Protein AF-A0A524QV99-F1 (afdb_monomer)

Secondary structure (DSSP, 8-state):
-TTHHHHHHHHHHHHHHHHHHHHHHHHHHHT-THHHHHHHHHHHHHHHHHHHHHHH-GGG--GGGHHHHHHHHHHHHHHHHHHHHHT---GGGTTT-HHHHHHHHHHHHHHHHHHHHHHHHHHHHHHHTGGGHHHHHHHHHHHHHHHHHHHHHHHHHH-HHHHHHHTTHHHHHHHHHH--GGGGHHHHHHHHHHHHHGGGHHHHT------SS-EEEEEE-SS-EEEEEEETTEEEEEETTTEEEEE----S-TTT----GGG-SS--HHHHTT-TT-EEEEES-TTSHHHHHHHHTT-SEEEEE-S-HHHHHHHHH---

Foldseek 3Di:
DPCLLLLLLLLLLLQLLLLLLLQLFLCCLFPNNVVNVLSVVLLVVLLVLLLVCCVVPVVLLDLLCLLVLLLQLLLLLQCLLLVLLVLQQDPVCCVPDPSNVVSVVVNSVSSSSSSNSSSNNVNSSCVVPVVCNVVSVVSSVVSNVVSNVVSQVLCAPLNSQLSSLVSSVSSLVSSCVSDDDPSNVSSVVSVVVSVVCSVVRVVSSHHDDDDPADFPDWDGGSVWIWTWGDDDQFIWIDTSNPDIGTAHDDPPDLVPPPDDCVPQPDRCLVVLVVDPAAAEEADQCQNNSVVSNSVSSPHNHYHYDHPDVVSVVCNVPPDD

Radius of gyration: 24.37 Å; Cα contacts (8 Å, |Δi|>4): 469; chains: 1; bounding box: 59×39×74 Å

Solvent-accessible surface area (backbone atoms only — not comparable to full-atom values): 16869 Å² total; per-residue (Å²): 133,95,60,60,66,54,54,41,43,27,21,40,24,37,15,56,50,20,45,45,54,45,49,22,52,54,40,18,33,65,74,38,65,70,40,28,59,49,41,55,50,32,42,58,49,14,27,51,50,18,39,48,46,35,69,78,36,63,89,67,59,45,76,86,45,36,26,57,26,26,26,51,15,24,44,30,44,56,47,24,60,42,51,46,52,71,63,66,73,51,74,94,40,38,90,81,29,71,67,38,44,51,48,50,53,49,39,52,54,40,59,20,40,19,30,18,26,42,17,35,30,50,44,49,50,49,63,75,46,48,94,47,43,73,60,49,51,50,44,30,53,56,30,26,58,52,14,46,55,52,41,43,52,34,7,61,73,61,24,42,48,31,27,50,42,59,41,28,50,41,22,23,51,36,11,45,68,64,31,60,78,79,62,28,53,54,28,52,50,47,51,51,48,45,66,69,43,39,89,45,20,56,75,50,70,53,66,91,71,89,69,97,45,57,73,81,44,78,49,45,35,67,86,48,39,41,34,35,29,56,47,100,87,36,40,31,39,31,41,30,85,70,51,75,28,55,24,73,81,77,92,82,52,75,88,75,59,65,71,57,84,85,69,50,96,74,76,57,59,73,65,48,67,74,38,100,73,25,74,44,76,40,81,64,30,69,45,35,53,69,56,51,51,41,53,69,65,60,40,73,42,79,48,73,41,58,87,51,65,67,53,57,46,40,78,75,68,50,83,132

Structure (mmCIF, N/CA/C/O backbone):
data_AF-A0A524QV99-F1
#
_entry.id   AF-A0A524QV99-F1
#
loop_
_atom_site.group_PDB
_atom_site.id
_atom_site.type_symbol
_atom_site.label_atom_id
_atom_site.label_alt_id
_atom_site.label_comp_id
_atom_site.label_asym_id
_atom_site.label_entity_id
_atom_site.label_seq_id
_atom_site.pdbx_PDB_ins_code
_atom_site.Cartn_x
_atom_site.Cartn_y
_atom_site.Cartn_z
_atom_site.occupancy
_atom_site.B_iso_or_equiv
_atom_site.auth_seq_id
_atom_site.auth_comp_id
_atom_site.auth_asym_id
_atom_site.auth_atom_id
_atom_site.pdbx_PDB_model_num
ATOM 1 N N . MET A 1 1 ? -28.838 -13.920 17.558 1.00 51.66 1 MET A N 1
ATOM 2 C CA . MET A 1 1 ? -27.679 -13.321 16.853 1.00 51.66 1 MET A CA 1
ATOM 3 C C . MET A 1 1 ? -26.386 -14.077 17.200 1.00 51.66 1 MET A C 1
ATOM 5 O O . MET A 1 1 ? -25.497 -13.503 17.805 1.00 51.66 1 MET A O 1
ATOM 9 N N . LYS A 1 2 ? -26.289 -15.375 16.869 1.00 57.53 2 LYS A N 1
ATOM 10 C CA . LYS A 1 2 ? -25.252 -16.301 17.385 1.00 57.53 2 LYS A CA 1
ATOM 11 C C . LYS A 1 2 ? -23.901 -16.298 16.631 1.00 57.53 2 LYS A C 1
ATOM 13 O O . LYS A 1 2 ? -23.081 -17.151 16.926 1.00 57.53 2 LYS A O 1
ATOM 18 N N . HIS A 1 3 ? -23.681 -15.393 15.670 1.00 79.00 3 HIS A N 1
ATOM 19 C CA . HIS A 1 3 ? -22.488 -15.428 14.799 1.00 79.00 3 HIS A CA 1
ATOM 20 C C . HIS A 1 3 ? -21.910 -14.046 14.447 1.00 79.00 3 HIS A C 1
ATOM 22 O O . HIS A 1 3 ? -21.226 -13.888 13.437 1.00 79.00 3 HIS A O 1
ATOM 28 N N . ARG A 1 4 ? -22.221 -13.011 15.230 1.00 88.69 4 ARG A N 1
ATOM 29 C CA . ARG A 1 4 ? -21.843 -11.627 14.893 1.00 88.69 4 ARG A CA 1
ATOM 30 C C . ARG A 1 4 ? -20.332 -11.407 15.014 1.00 88.69 4 ARG A C 1
ATOM 32 O O . ARG A 1 4 ? -19.749 -10.670 14.231 1.00 88.69 4 ARG A O 1
ATOM 39 N N . GLU A 1 5 ? -19.713 -12.085 15.969 1.00 90.56 5 GLU A N 1
ATOM 40 C CA . GLU A 1 5 ? -18.282 -12.101 16.242 1.00 90.56 5 GLU A CA 1
ATOM 41 C C . GLU A 1 5 ? -17.458 -12.614 15.056 1.00 90.56 5 GLU A C 1
ATOM 43 O O . GLU A 1 5 ? -16.441 -12.012 14.727 1.00 90.56 5 GLU A O 1
ATOM 48 N N . TYR A 1 6 ? -17.941 -13.645 14.354 1.00 93.12 6 TYR A N 1
ATOM 49 C CA . TYR A 1 6 ? -17.272 -14.193 13.172 1.00 93.12 6 TYR A CA 1
ATOM 50 C C . TYR A 1 6 ? -17.221 -13.175 12.042 1.00 93.12 6 TYR A C 1
ATOM 52 O O . TYR A 1 6 ? -16.183 -13.012 11.414 1.00 93.12 6 TYR A O 1
ATOM 60 N N . VAL A 1 7 ? -18.326 -12.460 11.809 1.00 94.19 7 VAL A N 1
ATOM 61 C CA . VAL A 1 7 ? -18.371 -11.448 10.750 1.00 94.19 7 VAL A CA 1
ATOM 62 C C . VAL A 1 7 ? -17.509 -10.241 11.110 1.00 94.19 7 VAL A C 1
ATOM 64 O O . VAL A 1 7 ? -16.827 -9.706 10.247 1.00 94.19 7 VAL A O 1
ATOM 67 N N . ILE A 1 8 ? -17.493 -9.823 12.380 1.00 95.69 8 ILE A N 1
ATOM 68 C CA . ILE A 1 8 ? -16.625 -8.722 12.820 1.00 95.69 8 ILE A CA 1
ATOM 69 C C . ILE A 1 8 ? -15.153 -9.095 12.623 1.00 95.69 8 ILE A C 1
ATOM 71 O O . ILE A 1 8 ? -14.419 -8.301 12.048 1.00 95.69 8 ILE A O 1
ATOM 75 N N . ILE A 1 9 ? -14.733 -10.290 13.052 1.00 95.94 9 ILE A N 1
ATOM 76 C CA . ILE A 1 9 ? -13.357 -10.766 12.850 1.00 95.94 9 ILE A CA 1
ATOM 77 C C . ILE A 1 9 ? -13.044 -10.852 11.361 1.00 95.94 9 ILE A C 1
ATOM 79 O O . ILE A 1 9 ? -12.076 -10.240 10.937 1.00 95.94 9 ILE A O 1
ATOM 83 N N . ALA A 1 10 ? -13.912 -11.478 10.564 1.00 96.12 10 ALA A N 1
ATOM 84 C CA . ALA A 1 10 ? -13.758 -11.555 9.114 1.00 96.12 10 ALA A CA 1
ATOM 85 C C . ALA A 1 10 ? -13.521 -10.174 8.481 1.00 96.12 10 ALA A C 1
ATOM 87 O O . ALA A 1 10 ? -12.593 -10.005 7.702 1.00 96.12 10 ALA A O 1
ATOM 88 N N . LEU A 1 11 ? -14.313 -9.163 8.843 1.00 97.56 11 LEU A N 1
ATOM 89 C CA . LEU A 1 11 ? -14.145 -7.804 8.324 1.00 97.56 11 LEU A CA 1
ATOM 90 C C . LEU A 1 11 ? -12.842 -7.137 8.790 1.00 97.56 11 LEU A C 1
ATOM 92 O O . LEU A 1 11 ? -12.277 -6.343 8.046 1.00 97.56 11 LEU A O 1
ATOM 96 N N . ILE A 1 12 ? -12.352 -7.449 9.994 1.00 97.69 12 ILE A N 1
ATOM 97 C CA . ILE A 1 12 ? -11.037 -6.981 10.450 1.00 97.69 12 ILE A CA 1
ATOM 98 C C . ILE A 1 12 ? -9.929 -7.641 9.624 1.00 97.69 12 ILE A C 1
ATOM 100 O O . ILE A 1 12 ? -9.061 -6.935 9.114 1.00 97.69 12 ILE A O 1
ATOM 104 N N . SER A 1 13 ? -9.968 -8.964 9.450 1.00 97.12 13 SER A N 1
ATOM 105 C CA . SER A 1 13 ? -8.972 -9.724 8.679 1.00 97.12 13 SER A CA 1
ATOM 106 C C . SER A 1 13 ? -8.964 -9.307 7.206 1.00 97.12 13 SER A C 1
ATOM 108 O O . SER A 1 13 ? -7.897 -9.157 6.614 1.00 97.12 13 SER A O 1
ATOM 110 N N . LEU A 1 14 ? -10.147 -9.017 6.648 1.00 97.62 14 LEU A N 1
ATOM 111 C CA . LEU A 1 14 ? -10.349 -8.481 5.297 1.00 97.62 14 LEU A CA 1
ATOM 112 C C . LEU A 1 14 ? -9.847 -7.035 5.133 1.00 97.62 14 LEU A C 1
ATOM 114 O O . LEU A 1 14 ? -9.853 -6.507 4.026 1.00 97.62 14 LEU A O 1
ATOM 118 N N . THR A 1 15 ? -9.410 -6.385 6.211 1.00 98.19 15 THR A N 1
ATOM 119 C CA . THR A 1 15 ? -8.720 -5.094 6.150 1.00 98.19 15 THR A CA 1
ATOM 120 C C . THR A 1 15 ? -7.247 -5.232 6.506 1.00 98.19 15 THR A C 1
ATOM 122 O O . THR A 1 15 ? -6.420 -4.799 5.719 1.00 98.19 15 THR A O 1
ATOM 125 N N . LEU A 1 16 ? -6.885 -5.815 7.654 1.00 98.00 16 LEU A N 1
ATOM 126 C CA . LEU A 1 16 ? -5.512 -5.728 8.174 1.00 98.00 16 LEU A CA 1
ATOM 127 C C . LEU A 1 16 ? -4.479 -6.462 7.309 1.00 98.00 16 LEU A C 1
ATOM 129 O O . LEU A 1 16 ? -3.388 -5.938 7.111 1.00 98.00 16 LEU A O 1
ATOM 133 N N . ILE A 1 17 ? -4.815 -7.631 6.762 1.00 97.31 17 ILE A N 1
ATOM 134 C CA . ILE A 1 17 ? -3.894 -8.368 5.884 1.00 97.31 17 ILE A CA 1
ATOM 135 C C . ILE A 1 17 ? -3.796 -7.706 4.498 1.00 97.31 17 ILE A C 1
ATOM 137 O O . ILE A 1 17 ? -2.683 -7.448 4.038 1.00 97.31 17 ILE A O 1
ATOM 141 N N . PRO A 1 18 ? -4.914 -7.322 3.846 1.00 98.31 18 PRO A N 1
ATOM 142 C CA . PRO A 1 18 ? -4.873 -6.458 2.663 1.00 98.31 18 PRO A CA 1
ATOM 143 C C . PRO A 1 18 ? -4.092 -5.160 2.864 1.00 98.31 18 PRO A C 1
ATOM 145 O O . PRO A 1 18 ? -3.363 -4.742 1.971 1.00 98.31 18 PRO A O 1
ATOM 148 N N . LEU A 1 19 ? -4.219 -4.536 4.035 1.00 98.19 19 LEU A N 1
ATOM 149 C CA . LEU A 1 19 ? -3.514 -3.312 4.401 1.00 98.19 19 LEU A CA 1
ATOM 150 C C . LEU A 1 19 ? -2.011 -3.494 4.390 1.00 98.19 19 LEU A C 1
ATOM 152 O O . LEU A 1 19 ? -1.311 -2.686 3.787 1.00 98.19 19 LEU A O 1
ATOM 156 N N . GLU A 1 20 ? -1.532 -4.557 5.024 1.00 97.44 20 GLU A N 1
ATOM 157 C CA . GLU A 1 20 ? -0.121 -4.908 5.014 1.00 97.44 20 GLU A CA 1
ATOM 158 C C . GLU A 1 20 ? 0.397 -5.041 3.575 1.00 97.44 20 GLU A C 1
ATOM 160 O O . GLU A 1 20 ? 1.364 -4.373 3.211 1.00 97.44 20 GLU A O 1
ATOM 165 N N . LEU A 1 21 ? -0.305 -5.796 2.722 1.00 97.50 21 LEU A N 1
ATOM 166 C CA . LEU A 1 21 ? 0.082 -5.977 1.322 1.00 97.50 21 LEU A CA 1
ATOM 167 C C . LEU A 1 21 ? 0.082 -4.654 0.542 1.00 97.50 21 LEU A C 1
ATOM 169 O O . LEU A 1 21 ? 1.090 -4.301 -0.068 1.00 97.50 21 LEU A O 1
ATOM 173 N N . VAL A 1 22 ? -1.020 -3.903 0.564 1.00 98.06 22 VAL A N 1
ATOM 174 C CA . VAL A 1 22 ? -1.155 -2.674 -0.233 1.00 98.06 22 VAL A CA 1
ATOM 175 C C . VAL A 1 22 ? -0.148 -1.616 0.219 1.00 98.06 22 VAL A C 1
ATOM 177 O O . VAL A 1 22 ? 0.494 -0.976 -0.614 1.00 98.06 22 VAL A O 1
ATOM 180 N N . TRP A 1 23 ? 0.072 -1.469 1.527 1.00 97.56 23 TRP A N 1
ATOM 181 C CA . TRP A 1 23 ? 1.107 -0.570 2.029 1.00 97.56 23 TRP A CA 1
ATOM 182 C C . TRP A 1 23 ? 2.507 -1.036 1.642 1.00 97.56 23 TRP A C 1
ATOM 184 O O . TRP A 1 23 ? 3.314 -0.197 1.246 1.00 97.56 23 TRP A O 1
ATOM 194 N N . THR A 1 24 ? 2.811 -2.339 1.664 1.00 97.00 24 THR A N 1
ATOM 195 C CA . THR A 1 24 ? 4.121 -2.795 1.172 1.00 97.00 24 THR A CA 1
ATOM 196 C C . THR A 1 24 ? 4.348 -2.398 -0.283 1.00 97.00 24 THR A C 1
ATOM 198 O O . THR A 1 24 ? 5.480 -2.068 -0.608 1.00 97.00 24 THR A O 1
ATOM 201 N N . ARG A 1 25 ? 3.313 -2.379 -1.143 1.00 96.31 25 ARG A N 1
ATOM 202 C CA . ARG A 1 25 ? 3.407 -1.921 -2.545 1.00 96.31 25 ARG A CA 1
ATOM 203 C C . ARG A 1 25 ? 3.578 -0.419 -2.675 1.00 96.31 25 ARG A C 1
ATOM 205 O O . ARG A 1 25 ? 4.485 0.017 -3.377 1.00 96.31 25 ARG A O 1
ATOM 212 N N . ILE A 1 26 ? 2.777 0.368 -1.959 1.00 96.56 26 ILE A N 1
ATOM 213 C CA . ILE A 1 26 ? 2.900 1.832 -1.972 1.00 96.56 26 ILE A CA 1
ATOM 214 C C . ILE A 1 26 ? 4.290 2.254 -1.508 1.00 96.56 26 ILE A C 1
ATOM 216 O O . ILE A 1 26 ? 4.997 2.969 -2.214 1.00 96.56 26 ILE A O 1
ATOM 220 N N . PHE A 1 27 ? 4.700 1.797 -0.325 1.00 95.44 27 PHE A N 1
ATOM 221 C CA . PHE A 1 27 ? 5.942 2.264 0.275 1.00 95.44 27 PHE A CA 1
ATOM 222 C C . PHE A 1 27 ? 7.185 1.662 -0.396 1.00 95.44 27 PHE A C 1
ATOM 224 O O . PHE A 1 27 ? 8.216 2.336 -0.429 1.00 95.44 27 PHE A O 1
ATOM 231 N N . SER A 1 28 ? 7.110 0.450 -0.972 1.00 95.06 28 SER A N 1
ATOM 232 C CA . SER A 1 28 ? 8.232 -0.094 -1.751 1.00 95.06 28 SER A CA 1
ATOM 233 C C . SER A 1 28 ? 8.471 0.670 -3.045 1.00 95.06 28 SER A C 1
ATOM 235 O O . SER A 1 28 ? 9.628 0.925 -3.367 1.00 95.06 28 SER A O 1
ATOM 237 N N . ALA A 1 29 ? 7.399 1.032 -3.757 1.00 94.50 29 ALA A N 1
ATOM 238 C CA . ALA A 1 29 ? 7.499 1.738 -5.029 1.00 94.50 29 ALA A CA 1
ATOM 239 C C . ALA A 1 29 ? 7.848 3.218 -4.841 1.00 94.50 29 ALA A C 1
ATOM 241 O O . ALA A 1 29 ? 8.613 3.780 -5.616 1.00 94.50 29 ALA A O 1
ATOM 242 N N . GLU A 1 30 ? 7.307 3.881 -3.817 1.00 93.88 30 GLU A N 1
ATOM 243 C CA . GLU A 1 30 ? 7.506 5.326 -3.664 1.00 93.88 30 GLU A CA 1
ATOM 244 C C . GLU A 1 30 ? 8.810 5.691 -2.957 1.00 93.88 30 GLU A C 1
ATOM 246 O O . GLU A 1 30 ? 9.418 6.699 -3.322 1.00 93.88 30 GLU A O 1
ATOM 251 N N . PHE A 1 31 ? 9.261 4.877 -1.996 1.00 91.12 31 PHE A N 1
ATOM 252 C CA . PHE A 1 31 ? 10.475 5.150 -1.225 1.00 91.12 31 PHE A CA 1
ATOM 253 C C . PHE A 1 31 ? 11.618 4.206 -1.585 1.00 91.12 31 PHE A C 1
ATOM 255 O O . PHE A 1 31 ? 12.607 4.640 -2.169 1.00 91.12 31 PHE A O 1
ATOM 262 N N . PHE A 1 32 ? 11.515 2.932 -1.196 1.00 88.50 32 PHE A N 1
ATOM 263 C CA . PHE A 1 32 ? 12.492 1.897 -1.539 1.00 88.50 32 PHE A CA 1
ATOM 264 C C . PHE A 1 32 ? 11.991 0.514 -1.120 1.00 88.50 32 PHE A C 1
ATOM 266 O O . PHE A 1 32 ? 11.273 0.400 -0.126 1.00 88.50 32 PHE A O 1
ATOM 273 N N . TYR A 1 33 ? 12.446 -0.560 -1.774 1.00 88.38 33 TYR A N 1
ATOM 274 C CA . TYR A 1 33 ? 11.956 -1.922 -1.507 1.00 88.38 33 TYR A CA 1
ATOM 275 C C . TYR A 1 33 ? 12.062 -2.357 -0.035 1.00 88.38 33 TYR A C 1
ATOM 277 O O . TYR A 1 33 ? 11.207 -3.096 0.456 1.00 88.38 33 TYR A O 1
ATOM 285 N N . THR A 1 34 ? 13.055 -1.854 0.707 1.00 91.50 34 THR A N 1
ATOM 286 C CA . THR A 1 34 ? 13.247 -2.165 2.132 1.00 91.50 34 THR A CA 1
ATOM 287 C C . THR A 1 34 ? 12.051 -1.756 3.002 1.00 91.50 34 THR A C 1
ATOM 289 O O . THR A 1 34 ? 11.826 -2.340 4.063 1.00 91.50 34 THR A O 1
ATOM 292 N N . PHE A 1 35 ? 11.232 -0.800 2.550 1.00 91.50 35 PHE A N 1
ATOM 293 C CA . PHE A 1 35 ? 10.010 -0.404 3.248 1.00 91.50 35 PHE A CA 1
ATOM 294 C C . PHE A 1 35 ? 8.970 -1.515 3.333 1.00 91.50 35 PHE A C 1
ATOM 296 O O . PHE A 1 35 ? 8.208 -1.536 4.297 1.00 91.50 35 PHE A O 1
ATOM 303 N N . ALA A 1 36 ? 8.960 -2.470 2.400 1.00 94.25 36 ALA A N 1
ATOM 304 C CA . ALA A 1 36 ? 8.079 -3.628 2.509 1.00 94.25 36 ALA A CA 1
ATOM 305 C C . ALA A 1 36 ? 8.334 -4.394 3.822 1.00 94.25 36 ALA A C 1
ATOM 307 O O . ALA A 1 36 ? 7.395 -4.707 4.553 1.00 94.25 36 ALA A O 1
ATOM 308 N N . PHE A 1 37 ? 9.606 -4.598 4.189 1.00 95.69 37 PHE A N 1
ATOM 309 C CA . PHE A 1 37 ? 9.975 -5.249 5.452 1.00 95.69 37 PHE A CA 1
ATOM 310 C C . PHE A 1 37 ? 9.618 -4.405 6.677 1.00 95.69 37 PHE A C 1
ATOM 312 O O . PHE A 1 37 ? 9.255 -4.955 7.721 1.00 95.69 37 PHE A O 1
ATOM 319 N N . LEU A 1 38 ? 9.699 -3.074 6.560 1.00 96.19 38 LEU A N 1
ATOM 320 C CA . LEU A 1 38 ? 9.254 -2.173 7.619 1.00 96.19 38 LEU A CA 1
ATOM 321 C C . LEU A 1 38 ? 7.752 -2.342 7.862 1.00 96.19 38 LEU A C 1
ATOM 323 O O . LEU A 1 38 ? 7.364 -2.576 9.001 1.00 96.19 38 LEU A O 1
ATOM 327 N N . ILE A 1 39 ? 6.918 -2.287 6.819 1.00 97.81 39 ILE A N 1
ATOM 328 C CA . ILE A 1 39 ? 5.461 -2.453 6.950 1.00 97.81 39 ILE A CA 1
ATOM 329 C C . ILE A 1 39 ? 5.108 -3.798 7.595 1.00 97.81 39 ILE A C 1
ATOM 331 O O . ILE A 1 39 ? 4.365 -3.807 8.575 1.00 97.81 39 ILE A O 1
ATOM 335 N N . LEU A 1 40 ? 5.698 -4.902 7.121 1.00 97.06 40 LEU A N 1
ATOM 336 C CA . LEU A 1 40 ? 5.514 -6.237 7.708 1.00 97.06 40 LEU A CA 1
ATOM 337 C C . LEU A 1 40 ? 5.873 -6.253 9.207 1.00 97.06 40 LEU A C 1
ATOM 339 O O . LEU A 1 40 ? 5.121 -6.755 10.044 1.00 97.06 40 LEU A O 1
ATOM 343 N N . SER A 1 41 ? 6.998 -5.635 9.574 1.00 98.06 41 SER A N 1
ATOM 344 C CA . SER A 1 41 ? 7.434 -5.540 10.973 1.00 98.06 41 SER A CA 1
ATOM 345 C C . SER A 1 41 ? 6.476 -4.700 11.824 1.00 98.06 41 SER A C 1
ATOM 347 O O . SER A 1 41 ? 6.171 -5.067 12.960 1.00 98.06 41 SER A O 1
ATOM 349 N N . LEU A 1 42 ? 5.978 -3.582 11.286 1.00 98.12 42 LEU A N 1
ATOM 350 C CA . LEU A 1 42 ? 5.019 -2.708 11.966 1.00 98.12 42 LEU A CA 1
ATOM 351 C C . LEU A 1 42 ? 3.641 -3.354 12.112 1.00 98.12 42 LEU A C 1
ATOM 353 O O . LEU A 1 42 ? 2.962 -3.072 13.099 1.00 98.12 42 LEU A O 1
ATOM 357 N N . ALA A 1 43 ? 3.247 -4.234 11.190 1.00 98.19 43 ALA A N 1
ATOM 358 C CA . ALA A 1 43 ? 2.016 -5.004 11.305 1.00 98.19 43 ALA A CA 1
ATOM 359 C C . ALA A 1 43 ? 2.065 -5.932 12.524 1.00 98.19 43 ALA A C 1
ATOM 361 O O . ALA A 1 43 ? 1.224 -5.831 13.423 1.00 98.19 43 ALA A O 1
ATOM 362 N N . ILE A 1 44 ? 3.113 -6.755 12.619 1.00 97.81 44 ILE A N 1
ATOM 363 C CA . ILE A 1 44 ? 3.316 -7.683 13.741 1.00 97.81 44 ILE A CA 1
ATOM 364 C C . ILE A 1 44 ? 3.482 -6.915 15.061 1.00 97.81 44 ILE A C 1
ATOM 366 O O . ILE A 1 44 ? 2.813 -7.222 16.053 1.00 97.81 44 ILE A O 1
ATOM 370 N N . LEU A 1 45 ? 4.343 -5.889 15.078 1.00 98.44 45 LEU A N 1
ATOM 371 C CA . LEU A 1 45 ? 4.596 -5.076 16.269 1.00 98.44 45 LEU A CA 1
ATOM 372 C C . LEU A 1 45 ? 3.336 -4.334 16.721 1.00 98.44 45 LEU A C 1
ATOM 374 O O . LEU A 1 45 ? 3.021 -4.338 17.909 1.00 98.44 45 LEU A O 1
ATOM 378 N N . GLY A 1 46 ? 2.606 -3.719 15.791 1.00 98.50 46 GLY A N 1
ATOM 379 C CA . GLY A 1 46 ? 1.378 -2.983 16.069 1.00 98.50 46 GLY A CA 1
ATOM 380 C C . GLY A 1 46 ? 0.315 -3.888 16.676 1.00 98.50 46 GLY A C 1
ATOM 381 O O . GLY A 1 46 ? -0.180 -3.590 17.762 1.00 98.50 46 GLY A O 1
ATOM 382 N N . LEU A 1 47 ? 0.033 -5.034 16.047 1.00 98.25 47 LEU A N 1
ATOM 383 C CA . LEU A 1 47 ? -0.906 -6.027 16.578 1.00 98.25 47 LEU A CA 1
ATOM 384 C C . LEU A 1 47 ? -0.523 -6.469 18.002 1.00 98.25 47 LEU A C 1
ATOM 386 O O . LEU A 1 47 ? -1.366 -6.472 18.907 1.00 98.25 47 LEU A O 1
ATOM 390 N N . GLY A 1 48 ? 0.761 -6.779 18.218 1.00 98.19 48 GLY A N 1
ATOM 391 C CA . GLY A 1 48 ? 1.298 -7.195 19.515 1.00 98.19 48 GLY A CA 1
ATOM 392 C C . GLY A 1 48 ? 1.206 -6.108 20.590 1.00 98.19 48 GLY A C 1
ATOM 393 O O . GLY A 1 48 ? 0.729 -6.370 21.697 1.00 98.19 48 GLY A O 1
ATOM 394 N N . LEU A 1 49 ? 1.604 -4.871 20.272 1.00 98.44 49 LEU A N 1
ATOM 395 C CA . LEU A 1 49 ? 1.506 -3.727 21.184 1.00 98.44 49 LEU A CA 1
ATOM 396 C C . LEU A 1 49 ? 0.051 -3.360 21.485 1.00 98.44 49 LEU A C 1
ATOM 398 O O . LEU A 1 49 ? -0.259 -3.003 22.622 1.00 98.44 49 LEU A O 1
ATOM 402 N N . GLY A 1 50 ? -0.848 -3.502 20.509 1.00 98.25 50 GLY A N 1
ATOM 403 C CA . GLY A 1 50 ? -2.285 -3.334 20.699 1.00 98.25 50 GLY A CA 1
ATOM 404 C C . GLY A 1 50 ? -2.806 -4.282 21.776 1.00 98.25 50 GLY A C 1
ATOM 405 O O . GLY A 1 50 ? -3.371 -3.837 22.778 1.00 98.25 50 GLY A O 1
ATOM 406 N N . ALA A 1 51 ? -2.524 -5.579 21.642 1.00 97.38 51 ALA A N 1
ATOM 407 C CA . ALA A 1 51 ? -2.895 -6.581 22.640 1.00 97.38 51 ALA A CA 1
ATOM 408 C C . ALA A 1 51 ? -2.232 -6.332 24.011 1.00 97.38 51 ALA A C 1
ATOM 410 O O . ALA A 1 51 ? -2.895 -6.403 25.050 1.00 97.38 51 ALA A O 1
ATOM 411 N N . LEU A 1 52 ? -0.938 -5.991 24.029 1.00 97.94 52 LEU A N 1
ATOM 412 C CA . LEU A 1 52 ? -0.193 -5.700 25.257 1.00 97.94 52 LEU A CA 1
ATOM 413 C C . LEU A 1 52 ? -0.757 -4.479 25.996 1.00 97.94 52 LEU A C 1
ATOM 415 O O . LEU A 1 52 ? -0.870 -4.503 27.223 1.00 97.94 52 LEU A O 1
ATOM 419 N N . SER A 1 53 ? -1.164 -3.433 25.274 1.00 97.94 53 SER A N 1
ATOM 420 C CA . SER A 1 53 ? -1.712 -2.211 25.872 1.00 97.94 53 SER A CA 1
ATOM 421 C C . SER A 1 53 ? -2.968 -2.484 26.706 1.00 97.94 53 SER A C 1
ATOM 423 O O . SER A 1 53 ? -3.124 -1.917 27.786 1.00 97.94 53 SER A O 1
ATOM 425 N N . LEU A 1 54 ? -3.818 -3.424 26.279 1.00 97.19 54 LEU A N 1
ATOM 426 C CA . LEU A 1 54 ? -5.010 -3.846 27.025 1.00 97.19 54 LEU A CA 1
ATOM 427 C C . LEU A 1 54 ? -4.666 -4.582 28.324 1.00 97.19 54 LEU A C 1
ATOM 429 O O . LEU A 1 54 ? -5.465 -4.591 29.265 1.00 97.19 54 LEU A O 1
ATOM 433 N N . ARG A 1 55 ? -3.500 -5.235 28.373 1.00 95.50 55 ARG A N 1
ATOM 434 C CA . ARG A 1 55 ? -2.992 -5.896 29.579 1.00 95.50 55 ARG A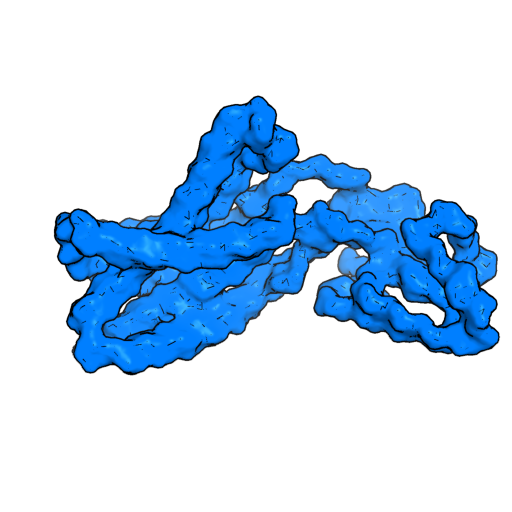 CA 1
ATOM 435 C C . ARG A 1 55 ? -2.382 -4.887 30.547 1.00 95.50 55 ARG A C 1
ATOM 437 O O . ARG A 1 55 ? -2.628 -4.992 31.743 1.00 95.50 55 ARG A O 1
ATOM 444 N N . LEU A 1 56 ? -1.604 -3.929 30.041 1.00 97.25 56 LEU A N 1
ATOM 445 C CA . LEU A 1 56 ? -0.922 -2.925 30.865 1.00 97.25 56 LEU A CA 1
ATOM 446 C C . LEU A 1 56 ? -1.881 -1.849 31.391 1.00 97.25 56 LEU A C 1
ATOM 448 O O . LEU A 1 56 ? -1.752 -1.405 32.530 1.00 97.25 56 LEU A O 1
ATOM 452 N N . PHE A 1 57 ? -2.872 -1.455 30.591 1.00 96.50 57 PHE A N 1
ATOM 453 C CA . PHE A 1 57 ? -3.802 -0.379 30.921 1.00 96.50 57 PHE A CA 1
ATOM 454 C C . PHE A 1 57 ? -5.233 -0.909 31.021 1.00 96.50 57 PHE A C 1
ATOM 456 O O . PHE A 1 57 ? -6.007 -0.869 30.064 1.00 96.50 57 PHE A O 1
ATOM 463 N N . GLY A 1 58 ? -5.630 -1.340 32.223 1.00 91.12 58 GLY A N 1
ATOM 464 C CA . GLY A 1 58 ? -6.957 -1.924 32.473 1.00 91.12 58 GLY A CA 1
ATOM 465 C C . GLY A 1 58 ? -8.144 -1.044 32.046 1.00 91.12 58 GLY A C 1
ATOM 466 O O . GLY A 1 58 ? -9.188 -1.570 31.676 1.00 91.12 58 GLY A O 1
ATOM 467 N N . LYS A 1 59 ? -7.978 0.288 31.997 1.00 93.44 59 LYS A N 1
ATOM 468 C CA . LYS A 1 59 ? -9.007 1.226 31.503 1.00 93.44 59 LYS A CA 1
ATOM 469 C C . LYS A 1 59 ? -9.363 1.020 30.023 1.00 93.44 59 LYS A C 1
ATOM 471 O O . LYS A 1 59 ? -10.492 1.313 29.636 1.00 93.44 59 LYS A O 1
ATOM 476 N N . LEU A 1 60 ? -8.418 0.535 29.213 1.00 93.19 60 LEU A N 1
ATOM 477 C CA . LEU A 1 60 ? -8.619 0.231 27.790 1.00 93.19 60 LEU A CA 1
ATOM 478 C C . LEU A 1 60 ? -9.286 -1.139 27.587 1.00 93.19 60 LEU A C 1
ATOM 480 O O . LEU A 1 60 ? -9.883 -1.399 26.547 1.00 93.19 60 LEU A O 1
ATOM 484 N N . ASN A 1 61 ? -9.225 -2.012 28.594 1.00 94.25 61 ASN A N 1
ATOM 485 C CA . ASN A 1 61 ? -9.701 -3.391 28.532 1.00 94.25 61 ASN A CA 1
ATOM 486 C C . ASN A 1 61 ? -11.218 -3.494 28.737 1.00 94.25 61 ASN A C 1
ATOM 488 O O . ASN A 1 61 ? -11.697 -4.083 29.706 1.00 94.25 61 ASN A O 1
ATOM 492 N N . ASN A 1 62 ? -11.981 -2.874 27.838 1.00 94.25 62 ASN A N 1
ATOM 493 C CA . ASN A 1 62 ? -13.435 -2.875 27.885 1.00 94.25 62 ASN A CA 1
ATOM 494 C C . ASN A 1 62 ? -14.024 -3.093 26.486 1.00 94.25 62 ASN A C 1
ATOM 496 O O . ASN A 1 62 ? -13.758 -2.327 25.559 1.00 94.25 62 ASN A O 1
ATOM 500 N N . THR A 1 63 ? -14.878 -4.109 26.353 1.00 93.12 63 THR A N 1
ATOM 501 C CA . THR A 1 63 ? -15.514 -4.509 25.088 1.00 93.12 63 THR A CA 1
ATOM 502 C C . THR A 1 63 ? -16.379 -3.409 24.471 1.00 93.12 63 THR A C 1
ATOM 504 O O . THR A 1 63 ? -16.539 -3.370 23.251 1.00 93.12 63 THR A O 1
ATOM 507 N N . ARG A 1 64 ? -16.851 -2.434 25.264 1.00 92.44 64 ARG A N 1
ATOM 508 C CA . ARG A 1 64 ? -17.571 -1.254 24.753 1.00 92.44 64 ARG A CA 1
ATOM 509 C C . ARG A 1 64 ? -16.749 -0.413 23.770 1.00 92.44 64 ARG A C 1
ATOM 511 O O . ARG A 1 64 ? -17.325 0.330 22.981 1.00 92.44 64 ARG A O 1
ATOM 518 N N . PHE A 1 65 ? -15.418 -0.499 23.831 1.00 95.69 65 PHE A N 1
ATOM 519 C CA . PHE A 1 65 ? -14.514 0.278 22.985 1.00 95.69 65 PHE A CA 1
ATOM 520 C C . PHE A 1 65 ? -14.131 -0.420 21.677 1.00 95.69 65 PHE A C 1
ATOM 522 O O . PHE A 1 65 ? -13.509 0.225 20.839 1.00 95.69 65 PHE A O 1
ATOM 529 N N . ILE A 1 66 ? -14.549 -1.675 21.444 1.00 96.81 66 ILE A N 1
ATOM 530 C CA . ILE A 1 66 ? -14.241 -2.408 20.200 1.00 96.81 66 ILE A CA 1
ATOM 531 C C . ILE A 1 66 ? -14.611 -1.567 18.974 1.00 96.81 66 ILE A C 1
ATOM 533 O O . ILE A 1 66 ? -13.771 -1.337 18.112 1.00 96.81 66 ILE A O 1
ATOM 537 N N . GLY A 1 67 ? -15.833 -1.026 18.929 1.00 97.19 67 GLY A N 1
ATOM 538 C CA . GLY A 1 67 ? -16.282 -0.198 17.807 1.00 97.19 67 GLY A CA 1
ATOM 539 C C . GLY A 1 67 ? -15.418 1.049 17.581 1.00 97.19 67 GLY A C 1
ATOM 540 O O . GLY A 1 67 ? -15.160 1.411 16.434 1.00 97.19 67 GLY A O 1
ATOM 541 N N . VAL A 1 68 ? -14.915 1.663 18.658 1.00 97.88 68 VAL A N 1
ATOM 542 C CA . VAL A 1 68 ? -14.021 2.829 18.593 1.00 97.88 68 VAL A CA 1
ATOM 543 C C . VAL A 1 68 ? -12.658 2.430 18.036 1.00 97.88 68 VAL A C 1
ATOM 545 O O . VAL A 1 68 ? -12.173 3.095 17.128 1.00 97.88 68 VAL A O 1
ATOM 548 N N . TYR A 1 69 ? -12.069 1.330 18.510 1.00 98.56 69 TYR A N 1
ATOM 549 C CA . TYR A 1 69 ? -10.792 0.834 17.990 1.00 98.56 69 TYR A CA 1
ATOM 550 C C . TYR A 1 69 ? -10.883 0.463 16.506 1.00 98.56 69 TYR A C 1
ATOM 552 O O . TYR A 1 69 ? -10.000 0.829 15.740 1.00 98.56 69 TYR A O 1
ATOM 560 N N . LEU A 1 70 ? -11.989 -0.146 16.067 1.0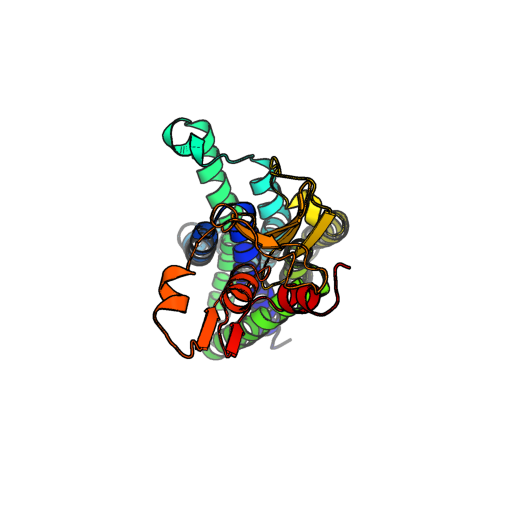0 98.62 70 LEU A N 1
ATOM 561 C CA . LEU A 1 70 ? -12.234 -0.410 14.643 1.00 98.62 70 LEU A CA 1
ATOM 562 C C . LEU A 1 70 ? -12.304 0.878 13.811 1.00 98.62 70 LEU A C 1
ATOM 564 O O . LEU A 1 70 ? -11.731 0.949 12.727 1.00 98.62 70 LEU A O 1
ATOM 568 N N . ALA A 1 71 ? -12.970 1.916 14.326 1.00 98.56 71 ALA A N 1
ATOM 569 C CA . ALA A 1 71 ? -13.042 3.208 13.646 1.00 98.56 71 ALA A CA 1
ATOM 570 C C . ALA A 1 71 ? -11.669 3.890 13.568 1.00 98.56 71 ALA A C 1
ATOM 572 O O . ALA A 1 71 ? -11.323 4.437 12.526 1.00 98.56 71 ALA A O 1
ATOM 573 N N . LEU A 1 72 ? -10.883 3.844 14.648 1.00 98.69 72 LEU A N 1
ATOM 574 C CA . LEU A 1 72 ? -9.531 4.406 14.681 1.00 98.69 72 LEU A CA 1
ATOM 575 C C . LEU A 1 72 ? -8.572 3.647 13.759 1.00 98.69 72 LEU A C 1
ATOM 577 O O . LEU A 1 72 ? -7.776 4.283 13.078 1.00 98.69 72 LEU A O 1
ATOM 581 N N . ALA A 1 73 ? -8.684 2.318 13.674 1.00 98.75 73 ALA A N 1
ATOM 582 C CA . ALA A 1 73 ? -7.933 1.512 12.714 1.00 98.75 73 ALA A CA 1
ATOM 583 C C . ALA A 1 73 ? -8.292 1.880 11.262 1.00 98.75 73 ALA A C 1
ATOM 585 O O . ALA A 1 73 ? -7.401 2.068 10.433 1.00 98.75 73 ALA A O 1
ATOM 586 N N . GLY A 1 74 ? -9.585 2.059 10.965 1.00 98.56 74 GLY A N 1
ATOM 587 C CA . GLY A 1 74 ? -10.047 2.529 9.655 1.00 98.56 74 GLY A CA 1
ATOM 588 C C . GLY A 1 74 ? -9.563 3.945 9.324 1.00 98.56 74 GLY A C 1
ATOM 589 O O . GLY A 1 74 ? -9.077 4.187 8.223 1.00 98.56 74 GLY A O 1
ATOM 590 N N . LEU A 1 75 ? -9.610 4.874 10.285 1.00 98.69 75 LEU A N 1
ATOM 591 C CA . LEU A 1 75 ? -9.069 6.225 10.110 1.00 98.69 75 LEU A CA 1
ATOM 592 C C . LEU A 1 75 ? -7.559 6.200 9.854 1.00 98.69 75 LEU A C 1
ATOM 594 O O . LEU A 1 75 ? -7.088 6.863 8.936 1.00 98.69 75 LEU A O 1
ATOM 598 N N . ALA A 1 76 ? -6.811 5.434 10.649 1.00 98.56 76 ALA A N 1
ATOM 599 C CA . ALA A 1 76 ? -5.372 5.268 10.488 1.00 98.56 76 ALA A CA 1
ATOM 600 C C . ALA A 1 76 ? -5.017 4.648 9.130 1.00 98.56 76 ALA A C 1
ATOM 602 O O . ALA A 1 76 ? -4.024 5.039 8.527 1.00 98.56 76 ALA A O 1
ATOM 603 N N . THR A 1 77 ? -5.859 3.749 8.616 1.00 98.38 77 THR A N 1
ATOM 604 C CA . THR A 1 77 ? -5.711 3.188 7.266 1.00 98.38 77 THR A CA 1
ATOM 605 C C . T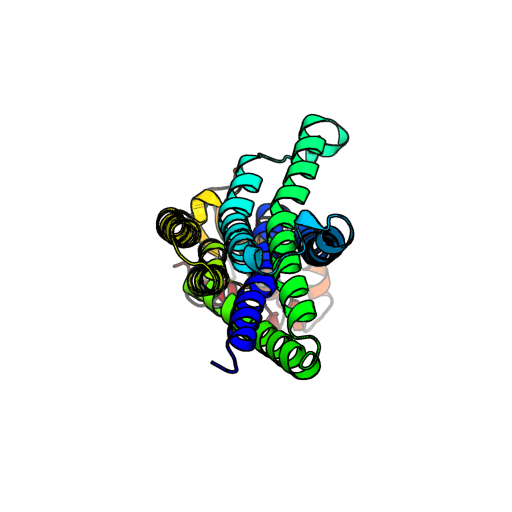HR A 1 77 ? -5.825 4.271 6.188 1.00 98.38 77 THR A C 1
ATOM 607 O O . THR A 1 77 ? -4.984 4.342 5.298 1.00 98.38 77 THR A O 1
ATOM 610 N N . ILE A 1 78 ? -6.833 5.145 6.291 1.00 98.19 78 ILE A N 1
ATOM 611 C CA . ILE A 1 78 ? -7.101 6.216 5.314 1.00 98.19 78 ILE A CA 1
ATOM 612 C C . ILE A 1 78 ? -6.042 7.322 5.390 1.00 98.19 78 ILE A C 1
ATOM 614 O O . ILE A 1 78 ? -5.520 7.785 4.381 1.00 98.19 78 ILE A O 1
ATOM 618 N N . VAL A 1 79 ? -5.765 7.796 6.603 1.00 98.19 79 VAL A N 1
ATOM 619 C CA . VAL A 1 79 ? -4.989 9.019 6.837 1.00 98.19 79 VAL A CA 1
ATOM 620 C C . VAL A 1 79 ? -3.500 8.723 6.998 1.00 98.19 79 VAL A C 1
ATOM 622 O O . VAL A 1 79 ? -2.679 9.586 6.696 1.00 98.19 79 VAL A O 1
ATOM 625 N N . GLY A 1 80 ? -3.135 7.517 7.435 1.00 97.69 80 GLY A N 1
ATOM 626 C CA . GLY A 1 80 ? -1.755 7.133 7.724 1.00 97.69 80 GLY A CA 1
ATOM 627 C C . GLY A 1 80 ? -0.804 7.384 6.554 1.00 97.69 80 GLY A C 1
ATOM 628 O O . GLY A 1 80 ? 0.127 8.174 6.715 1.00 97.69 80 GLY A O 1
ATOM 629 N N . PRO A 1 81 ? -1.059 6.811 5.363 1.00 97.06 81 PRO A N 1
ATOM 630 C CA . PRO A 1 81 ? -0.223 7.043 4.193 1.00 97.06 81 PRO A CA 1
ATOM 631 C C . PRO A 1 81 ? -0.144 8.523 3.818 1.00 97.06 81 PRO A C 1
ATOM 633 O O . PRO A 1 81 ? 0.951 9.052 3.673 1.00 97.06 81 PRO A O 1
ATOM 636 N N . ILE A 1 82 ? -1.272 9.238 3.796 1.00 97.56 82 ILE A N 1
ATOM 637 C CA . ILE A 1 82 ? -1.302 10.676 3.473 1.00 97.56 82 ILE A CA 1
ATOM 638 C C . ILE A 1 82 ? -0.382 11.473 4.401 1.00 97.56 82 ILE A C 1
ATOM 640 O O . ILE A 1 82 ? 0.364 12.341 3.948 1.00 97.56 82 ILE A O 1
ATOM 644 N N . LEU A 1 83 ? -0.440 11.202 5.708 1.00 97.56 83 LEU A N 1
ATOM 645 C CA . LEU A 1 83 ? 0.415 11.889 6.666 1.00 97.56 83 LEU A CA 1
ATOM 646 C C . LEU A 1 83 ? 1.885 11.579 6.407 1.00 97.56 83 LEU A C 1
ATOM 648 O O . LEU A 1 83 ? 2.679 12.512 6.392 1.00 97.56 83 LEU A O 1
ATOM 652 N N . VAL A 1 84 ? 2.242 10.316 6.158 1.00 96.69 84 VAL A N 1
ATOM 653 C CA . VAL A 1 84 ? 3.635 9.929 5.888 1.00 96.69 84 VAL A CA 1
ATOM 654 C C . VAL A 1 84 ? 4.184 10.622 4.644 1.00 96.69 84 VAL A C 1
ATOM 656 O O . VAL A 1 84 ? 5.274 11.186 4.709 1.00 96.69 84 VAL A O 1
ATOM 659 N N . PHE A 1 85 ? 3.425 10.664 3.549 1.00 95.44 85 PHE A N 1
ATOM 660 C CA . PHE A 1 85 ? 3.849 11.367 2.334 1.00 95.44 85 PHE A CA 1
ATOM 661 C C . PHE A 1 85 ? 4.014 12.873 2.587 1.00 95.44 85 PHE A C 1
ATOM 663 O O . PHE A 1 85 ? 5.018 13.465 2.196 1.00 95.44 85 PHE A O 1
ATOM 670 N N . LYS A 1 86 ? 3.103 13.489 3.354 1.00 95.31 86 LYS A N 1
ATOM 671 C CA . LYS A 1 86 ? 3.204 14.907 3.741 1.00 95.31 86 LYS A CA 1
ATOM 672 C C . LYS A 1 86 ? 4.354 15.228 4.693 1.00 95.31 86 LYS A C 1
ATOM 674 O O . LYS A 1 86 ? 4.727 16.395 4.792 1.00 95.31 86 LYS A O 1
ATOM 679 N N . LEU A 1 87 ? 4.919 14.247 5.402 1.00 94.12 87 LEU A N 1
ATOM 680 C CA . LEU A 1 87 ? 6.081 14.502 6.255 1.00 94.12 87 LEU A CA 1
ATOM 681 C C . LEU A 1 87 ? 7.311 14.905 5.435 1.00 94.12 87 LEU A C 1
ATOM 683 O O . LEU A 1 87 ? 8.182 15.569 5.998 1.00 94.12 87 LEU A O 1
ATOM 687 N N . GLY A 1 88 ? 7.398 14.543 4.147 1.00 91.00 88 GLY A N 1
ATOM 688 C CA . GLY A 1 88 ? 8.561 14.845 3.305 1.00 91.00 88 GLY A CA 1
ATOM 689 C C . GLY A 1 88 ? 9.836 14.275 3.925 1.00 91.00 88 GLY A C 1
ATOM 690 O O . GLY A 1 88 ? 10.726 15.020 4.345 1.00 91.00 88 GLY A O 1
ATOM 691 N N . LEU A 1 89 ? 9.843 12.959 4.149 1.00 90.50 89 LEU A N 1
ATOM 692 C CA . LEU A 1 89 ? 10.968 12.254 4.751 1.00 90.50 89 LEU A CA 1
ATOM 693 C C . LEU A 1 89 ? 12.059 12.030 3.698 1.00 90.50 89 LEU A C 1
ATOM 695 O O . LEU A 1 89 ? 11.857 11.288 2.743 1.00 90.50 89 LEU A O 1
ATOM 699 N N . GLU A 1 90 ? 13.226 12.636 3.911 1.00 90.19 90 GLU A N 1
ATOM 700 C CA . GLU A 1 90 ? 14.390 12.498 3.032 1.00 90.19 90 GLU A CA 1
ATOM 701 C C . GLU A 1 90 ? 15.433 11.560 3.654 1.00 90.19 90 GLU A C 1
ATOM 703 O O . GLU A 1 90 ? 16.104 11.894 4.636 1.00 90.19 90 GLU A O 1
ATOM 708 N N . PHE A 1 91 ? 15.581 10.365 3.078 1.00 85.56 91 PHE A N 1
ATOM 709 C CA . PHE A 1 91 ? 16.429 9.300 3.630 1.00 85.56 91 PHE A CA 1
ATOM 710 C C . PHE A 1 91 ? 17.919 9.619 3.600 1.00 85.56 91 PHE A C 1
ATOM 712 O O . PHE A 1 91 ? 18.638 9.278 4.540 1.00 85.56 91 PHE A O 1
ATOM 719 N N . SER A 1 92 ? 18.373 10.315 2.558 1.00 87.94 92 SER A N 1
ATOM 720 C CA . SER A 1 92 ? 19.763 10.758 2.402 1.00 87.94 92 SER A CA 1
ATOM 721 C C . SER A 1 92 ? 20.234 11.641 3.564 1.00 87.94 92 SER A C 1
ATOM 723 O O . SER A 1 92 ? 21.425 11.693 3.861 1.00 87.94 92 SER A O 1
ATOM 725 N N . LEU A 1 93 ? 19.300 12.291 4.267 1.00 92.25 93 LEU A N 1
ATOM 726 C CA . LEU A 1 93 ? 19.572 13.213 5.367 1.00 92.25 93 LEU A CA 1
ATOM 727 C C . LEU A 1 93 ? 19.341 12.601 6.758 1.00 92.25 93 LEU A C 1
ATOM 729 O O . LEU A 1 93 ? 19.503 13.300 7.762 1.00 92.25 93 LEU A O 1
ATOM 733 N N . LEU A 1 94 ? 18.990 11.312 6.865 1.00 91.56 94 LEU A N 1
ATOM 734 C CA . LEU A 1 94 ? 18.663 10.674 8.150 1.00 91.56 94 LEU A CA 1
ATOM 735 C C . LEU A 1 94 ? 19.807 10.719 9.165 1.00 91.56 94 LEU A C 1
ATOM 737 O O . LEU A 1 94 ? 19.571 10.973 10.347 1.00 91.56 94 LEU A O 1
ATOM 741 N N . PHE A 1 95 ? 21.045 10.487 8.729 1.00 91.44 95 PHE A N 1
ATOM 742 C CA . PHE A 1 95 ? 22.204 10.503 9.628 1.00 91.44 95 PHE A CA 1
ATOM 743 C C . PHE A 1 95 ? 22.621 11.929 10.003 1.00 91.44 95 PHE A C 1
ATOM 745 O O . PHE A 1 95 ? 23.028 12.181 11.138 1.00 91.44 95 PHE A O 1
ATOM 752 N N . SER A 1 96 ? 22.398 12.884 9.105 1.00 93.25 96 SER A N 1
ATOM 753 C CA . SER A 1 96 ? 22.834 14.274 9.264 1.00 93.25 96 SER A CA 1
ATOM 754 C C . SER A 1 96 ? 21.816 15.164 9.985 1.00 93.25 96 SER A C 1
ATOM 756 O O . SER A 1 96 ? 22.198 16.174 10.568 1.00 93.25 96 SER A O 1
ATOM 758 N N . SER A 1 97 ? 20.526 14.804 9.996 1.00 95.88 97 SER A N 1
ATOM 759 C CA . SER A 1 97 ? 19.450 15.657 10.517 1.00 95.88 97 SER A CA 1
ATOM 760 C C . SER A 1 97 ? 18.620 14.987 11.614 1.00 95.88 97 SER A C 1
ATOM 762 O O . SER A 1 97 ? 17.951 13.975 11.398 1.00 95.88 97 SER A O 1
ATOM 764 N N . TRP A 1 98 ? 18.584 15.611 12.799 1.00 95.00 98 TRP A N 1
ATOM 765 C CA . TRP A 1 98 ? 17.685 15.206 13.889 1.00 95.00 98 TRP A CA 1
ATOM 766 C C . TRP A 1 98 ? 16.209 15.305 13.500 1.00 95.00 98 TRP A C 1
ATOM 768 O O . TRP A 1 98 ? 15.415 14.456 13.904 1.00 95.00 98 TRP A O 1
ATOM 778 N N . LEU A 1 99 ? 15.848 16.300 12.684 1.00 96.25 99 LEU A N 1
ATOM 779 C CA . LEU A 1 99 ? 14.477 16.469 12.208 1.00 96.25 99 LEU A CA 1
ATOM 780 C C . LEU A 1 99 ? 14.037 15.264 11.367 1.00 96.25 99 LEU A C 1
ATOM 782 O O . LEU A 1 99 ? 12.932 14.764 11.556 1.00 96.25 99 LEU A O 1
ATOM 786 N N . MET A 1 100 ? 14.910 14.755 10.491 1.00 95.69 100 MET A N 1
ATOM 787 C CA . MET A 1 100 ? 14.599 13.588 9.654 1.00 95.69 100 MET A CA 1
ATOM 788 C C . MET A 1 100 ? 14.451 12.314 10.483 1.00 95.69 100 MET A C 1
ATOM 790 O O . MET A 1 100 ? 13.532 11.532 10.247 1.00 95.69 100 MET A O 1
ATOM 794 N N . ARG A 1 101 ? 15.271 12.139 11.527 1.00 95.81 101 ARG A N 1
ATOM 795 C CA . ARG A 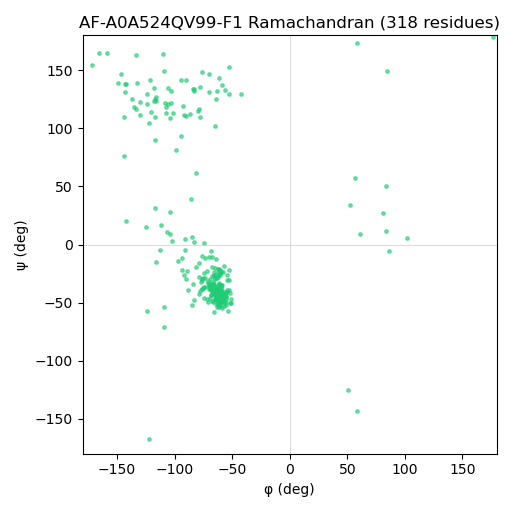1 101 ? 15.080 11.040 12.489 1.00 95.81 101 ARG A CA 1
ATOM 796 C C . ARG A 1 101 ? 13.745 11.146 13.221 1.00 95.81 101 ARG A C 1
ATOM 798 O O . ARG A 1 101 ? 13.049 10.145 13.361 1.00 95.81 101 ARG A O 1
ATOM 805 N N . GLY A 1 102 ? 13.353 12.354 13.627 1.00 96.69 102 GLY A N 1
ATOM 806 C CA . GLY A 1 102 ? 12.033 12.611 14.208 1.00 96.69 102 GLY A CA 1
ATOM 807 C C . GLY A 1 102 ? 10.889 12.257 13.250 1.00 96.69 102 GLY A C 1
ATOM 808 O O . GLY A 1 102 ? 9.954 11.561 13.643 1.00 96.69 102 GLY A O 1
ATOM 809 N N . LYS A 1 103 ? 10.992 12.659 11.975 1.00 96.25 103 LYS A N 1
ATOM 810 C CA . LYS A 1 103 ? 10.022 12.301 10.925 1.00 96.25 103 LYS A CA 1
ATOM 811 C C . LYS A 1 103 ? 9.948 10.786 10.689 1.00 96.25 103 LYS A C 1
ATOM 813 O O . LYS A 1 103 ? 8.852 10.269 10.487 1.00 96.25 103 LYS A O 1
ATOM 818 N N . LEU A 1 104 ? 11.071 10.065 10.759 1.00 95.50 104 LEU A N 1
ATOM 819 C CA . LEU A 1 104 ? 11.094 8.601 10.656 1.00 95.50 104 LEU A CA 1
ATOM 820 C C . LEU A 1 104 ? 10.370 7.938 11.834 1.00 95.50 104 LEU A C 1
ATOM 822 O O . LEU A 1 104 ? 9.532 7.065 11.622 1.00 95.50 104 LEU A O 1
ATOM 826 N N . VAL A 1 105 ? 10.643 8.375 13.068 1.00 96.94 105 VAL A N 1
ATOM 827 C CA . VAL A 1 105 ? 9.925 7.877 14.255 1.00 96.94 105 VAL A CA 1
ATOM 828 C C . VAL A 1 105 ? 8.426 8.138 14.117 1.00 96.94 105 VAL A C 1
ATOM 830 O O . VAL A 1 105 ? 7.618 7.245 14.360 1.00 96.94 105 VAL A O 1
ATOM 833 N N . LEU A 1 106 ? 8.041 9.334 13.669 1.00 97.69 106 LEU A N 1
ATOM 834 C CA . LEU A 1 106 ? 6.639 9.672 13.453 1.00 97.69 106 LEU A CA 1
ATOM 835 C C . LEU A 1 106 ? 6.004 8.813 12.348 1.00 97.69 106 LEU A C 1
ATOM 837 O O . LEU A 1 106 ? 4.884 8.345 12.522 1.00 97.69 106 LEU A O 1
ATOM 841 N N . THR A 1 107 ? 6.734 8.534 11.266 1.00 96.56 107 THR A N 1
ATOM 842 C CA . THR A 1 107 ? 6.307 7.613 10.198 1.00 96.56 107 THR A CA 1
ATOM 843 C C . THR A 1 107 ? 6.011 6.221 10.753 1.00 96.56 107 THR A C 1
ATOM 845 O O . THR A 1 107 ? 4.935 5.675 10.514 1.00 96.56 107 THR A O 1
ATOM 848 N N . VAL A 1 108 ? 6.927 5.679 11.562 1.00 97.25 108 VAL A N 1
ATOM 849 C CA . VAL A 1 108 ? 6.758 4.386 12.238 1.00 97.25 108 VAL A CA 1
ATOM 850 C C . VAL A 1 108 ? 5.505 4.378 13.113 1.00 97.25 108 VAL A C 1
ATOM 852 O O . VAL A 1 108 ? 4.691 3.464 13.008 1.00 97.25 108 VAL A O 1
ATOM 855 N N . LEU A 1 109 ? 5.310 5.408 13.940 1.00 98.25 109 LEU A N 1
ATOM 856 C CA . LEU A 1 109 ? 4.151 5.496 14.833 1.00 98.25 109 LEU A CA 1
ATOM 857 C C . LEU A 1 109 ? 2.828 5.626 14.067 1.00 98.25 109 LEU A C 1
ATOM 859 O O . LEU A 1 109 ? 1.842 4.990 14.441 1.00 98.25 109 LEU A O 1
ATOM 863 N N . ILE A 1 110 ? 2.806 6.421 12.994 1.00 98.25 110 ILE A N 1
ATOM 864 C CA . ILE A 1 110 ? 1.618 6.621 12.157 1.00 98.25 110 ILE A CA 1
ATOM 865 C C . ILE A 1 110 ? 1.217 5.308 11.486 1.00 98.25 110 ILE A C 1
ATOM 867 O O . ILE A 1 110 ? 0.065 4.895 11.613 1.00 98.25 110 ILE A O 1
ATOM 871 N N . LEU A 1 111 ? 2.146 4.623 10.819 1.00 97.38 111 LEU A N 1
ATOM 872 C CA . LEU A 1 111 ? 1.833 3.381 10.106 1.00 97.38 111 LEU A CA 1
ATOM 873 C C . LEU A 1 111 ? 1.490 2.251 11.083 1.00 97.38 111 LEU A C 1
ATOM 875 O O . LEU A 1 111 ? 0.514 1.533 10.896 1.00 97.38 111 LEU A O 1
ATOM 879 N N . MET A 1 112 ? 2.194 2.153 12.210 1.00 98.31 112 MET A N 1
ATOM 880 C CA . MET A 1 112 ? 1.872 1.168 13.245 1.00 98.31 112 MET A CA 1
ATOM 881 C C . MET A 1 112 ? 0.462 1.357 13.833 1.00 98.31 112 MET A C 1
ATOM 883 O O . MET A 1 112 ? -0.136 0.392 14.309 1.00 98.31 112 MET A O 1
ATOM 887 N N . SER A 1 113 ? -0.095 2.574 13.808 1.00 98.44 113 SER A N 1
ATOM 888 C CA . SER A 1 113 ? -1.356 2.885 14.493 1.00 98.44 113 SER A CA 1
ATOM 889 C C . SER A 1 113 ? -2.563 2.084 13.983 1.00 98.44 113 SER A C 1
ATOM 891 O O . SER A 1 113 ? -3.383 1.653 14.797 1.00 98.44 113 SER A O 1
ATOM 893 N N . ALA A 1 114 ? -2.656 1.806 12.676 1.00 98.19 114 ALA A N 1
ATOM 894 C CA . ALA A 1 114 ? -3.755 1.014 12.115 1.00 98.19 114 ALA A CA 1
ATOM 895 C C . ALA A 1 114 ? -3.759 -0.413 12.684 1.00 98.19 114 ALA A C 1
ATOM 897 O O . ALA A 1 114 ? -4.778 -0.891 13.193 1.00 98.19 114 ALA A O 1
ATOM 898 N N . PHE A 1 115 ? -2.587 -1.049 12.695 1.00 98.62 115 PHE A N 1
ATOM 899 C CA . PHE A 1 115 ? -2.379 -2.380 13.263 1.00 98.62 115 PHE A CA 1
ATOM 900 C C . PHE A 1 115 ? -2.502 -2.393 14.785 1.00 98.62 115 PHE A C 1
ATOM 902 O O . PHE A 1 115 ? -3.028 -3.346 15.348 1.00 98.62 115 PHE A O 1
ATOM 909 N N . PHE A 1 116 ? -2.087 -1.323 15.464 1.00 98.75 116 PHE A N 1
ATOM 910 C CA . PHE A 1 116 ? -2.252 -1.174 16.907 1.00 98.75 116 PHE A CA 1
ATOM 911 C C . PHE A 1 116 ? -3.726 -1.206 17.318 1.00 98.75 116 PHE A C 1
ATOM 913 O O . PHE A 1 116 ? -4.124 -2.031 18.143 1.00 98.75 116 PHE A O 1
ATOM 920 N N . PHE A 1 117 ? -4.565 -0.366 16.708 1.00 98.69 117 PHE A N 1
ATOM 921 C CA . PHE A 1 117 ? -5.995 -0.349 17.018 1.00 98.69 117 PHE A CA 1
ATOM 922 C C . PHE A 1 117 ? -6.715 -1.613 16.527 1.00 98.69 117 PHE A C 1
ATOM 924 O O . PHE A 1 117 ? -7.579 -2.135 17.236 1.00 98.69 117 PHE A O 1
ATOM 931 N N . GLY A 1 118 ? -6.322 -2.153 15.368 1.00 98.25 118 GLY A N 1
ATOM 932 C CA . GLY A 1 118 ? -6.803 -3.450 14.886 1.00 98.25 118 GLY A CA 1
ATOM 933 C C . GLY A 1 118 ? -6.489 -4.586 15.866 1.00 98.25 118 GLY A C 1
ATOM 934 O O . GLY A 1 118 ? -7.370 -5.373 16.213 1.00 98.25 118 GLY A O 1
ATOM 935 N N . GLY A 1 119 ? -5.269 -4.606 16.407 1.00 98.06 119 GLY A N 1
ATOM 936 C CA . GLY A 1 119 ? -4.810 -5.570 17.405 1.00 98.06 119 GLY A CA 1
ATOM 937 C C . GLY A 1 119 ? -5.549 -5.452 18.732 1.00 98.06 119 GLY A C 1
ATOM 938 O O . GLY A 1 119 ? -5.923 -6.469 19.314 1.00 98.06 119 GLY A O 1
ATOM 939 N N . MET A 1 120 ? -5.846 -4.229 19.189 1.00 98.56 120 MET A N 1
ATOM 940 C CA . MET A 1 120 ? -6.710 -4.021 20.358 1.00 98.56 120 MET A CA 1
ATOM 941 C C . MET A 1 120 ? -8.108 -4.620 20.140 1.00 98.56 120 MET A C 1
ATOM 943 O O . MET A 1 120 ? -8.631 -5.312 21.016 1.00 98.56 120 MET A O 1
ATOM 947 N N . ALA A 1 121 ? -8.720 -4.377 18.976 1.00 98.00 121 ALA A N 1
ATOM 948 C CA . ALA A 1 121 ? -10.045 -4.906 18.663 1.00 98.00 121 ALA A CA 1
ATOM 949 C C . ALA A 1 121 ? -10.049 -6.444 18.597 1.00 98.00 121 ALA A C 1
ATOM 951 O O . ALA A 1 121 ? -10.890 -7.073 19.244 1.00 98.00 121 ALA A O 1
ATOM 952 N N . LEU A 1 122 ? -9.086 -7.048 17.889 1.00 96.88 122 LEU A N 1
ATOM 953 C CA . LEU A 1 122 ? -8.939 -8.507 17.801 1.00 96.88 122 LEU A CA 1
ATOM 954 C C . LEU A 1 122 ? -8.692 -9.141 19.171 1.00 96.88 122 LEU A C 1
ATOM 956 O O . LEU A 1 122 ? -9.359 -10.109 19.528 1.00 96.88 122 LEU A O 1
ATOM 960 N N . ALA A 1 123 ? -7.795 -8.570 19.978 1.00 96.88 123 ALA A N 1
ATOM 961 C CA . ALA A 1 123 ? -7.487 -9.092 21.305 1.00 96.88 123 ALA A CA 1
ATOM 962 C C . ALA A 1 123 ? -8.706 -9.065 22.242 1.00 96.88 123 ALA A C 1
ATOM 964 O O . ALA A 1 123 ? -8.930 -10.025 22.982 1.00 96.88 123 ALA A O 1
ATOM 965 N N . LEU A 1 124 ? -9.526 -8.007 22.198 1.00 96.88 124 LEU A N 1
ATOM 966 C CA . LEU A 1 124 ? -10.778 -7.955 22.961 1.00 96.88 124 LEU A CA 1
ATOM 967 C C . LEU A 1 124 ? -11.790 -9.002 22.482 1.00 96.88 124 LEU A C 1
ATOM 969 O O . LEU A 1 124 ? -12.416 -9.652 23.317 1.00 96.88 124 LEU A O 1
ATOM 973 N N . LEU A 1 125 ? -11.931 -9.193 21.167 1.00 95.25 125 LEU A N 1
ATOM 974 C CA . LEU A 1 125 ? -12.841 -10.191 20.597 1.00 95.25 125 LEU A CA 1
ATOM 975 C C . LEU A 1 125 ? -12.416 -11.616 20.969 1.00 95.25 125 LEU A C 1
ATOM 977 O O . LEU A 1 125 ? -13.240 -12.395 21.447 1.00 95.25 125 LEU A O 1
ATOM 981 N N . PHE A 1 126 ? -11.134 -11.950 20.829 1.00 94.75 126 PHE A N 1
ATOM 982 C CA . PHE A 1 126 ? -10.623 -13.267 21.210 1.00 94.75 126 PHE A CA 1
ATOM 983 C C . PHE A 1 126 ? -10.705 -13.517 22.716 1.00 94.75 126 PHE A C 1
ATOM 985 O O . PHE A 1 126 ? -11.016 -14.632 23.132 1.00 94.75 126 PHE A O 1
ATOM 992 N N . LYS A 1 127 ? -10.493 -12.489 23.547 1.00 94.38 127 LYS A N 1
ATOM 993 C CA . LYS A 1 127 ? -10.664 -12.596 25.002 1.00 94.38 127 LYS A CA 1
ATOM 994 C C . LYS A 1 127 ? -12.123 -12.881 25.379 1.00 94.38 127 LYS A C 1
ATOM 996 O O . LYS A 1 127 ? -12.384 -13.786 26.174 1.00 94.38 127 LYS A O 1
ATOM 1001 N N . GLU A 1 128 ? -13.061 -12.129 24.808 1.00 93.81 128 GLU A N 1
ATOM 1002 C CA . GLU A 1 128 ? -14.495 -12.266 25.091 1.00 93.81 128 GLU A CA 1
ATOM 1003 C C . GLU A 1 128 ? -15.023 -13.641 24.654 1.00 93.81 128 GLU A C 1
ATOM 1005 O O . GLU A 1 128 ? -15.694 -14.336 25.418 1.00 93.81 128 GLU A O 1
ATOM 1010 N N . TYR A 1 129 ? -14.650 -14.083 23.450 1.00 93.25 129 TYR A N 1
ATOM 1011 C CA . TYR A 1 129 ? -15.170 -15.304 22.831 1.00 93.25 129 TYR A CA 1
ATOM 1012 C C . TYR A 1 129 ? -14.185 -16.487 22.867 1.00 93.25 129 TYR A C 1
ATOM 1014 O O . TYR A 1 129 ? -14.266 -17.394 22.036 1.00 93.25 129 TYR A O 1
ATOM 1022 N N . HIS A 1 130 ? -13.292 -16.533 23.862 1.00 93.12 130 HIS A N 1
ATOM 1023 C CA . HIS A 1 130 ? -12.215 -17.531 23.983 1.00 93.12 130 HIS A CA 1
ATOM 1024 C C . HIS A 1 130 ? -12.684 -18.997 23.894 1.00 93.12 130 HIS A C 1
ATOM 1026 O O . HIS A 1 130 ? -11.960 -19.851 23.388 1.00 93.12 130 HIS A O 1
ATOM 1032 N N . LYS A 1 131 ? -13.917 -19.312 24.322 1.00 93.62 131 LYS A N 1
ATOM 1033 C CA . LYS A 1 131 ? -14.489 -20.671 24.216 1.00 93.62 131 LYS A CA 1
ATOM 1034 C C . LYS A 1 131 ? -14.633 -21.168 22.771 1.00 93.62 131 LYS A C 1
ATOM 1036 O O . LYS A 1 131 ? -14.737 -22.369 22.555 1.00 93.62 131 LYS A O 1
ATOM 1041 N N . GLN A 1 132 ? -14.668 -20.261 21.794 1.00 92.94 132 GLN A N 1
ATOM 1042 C CA . GLN A 1 132 ? -14.820 -20.562 20.367 1.00 92.94 132 GLN A CA 1
ATOM 1043 C C . GLN A 1 132 ? -13.546 -20.246 19.564 1.00 92.94 132 GLN A C 1
ATOM 1045 O O . GLN A 1 132 ? -13.603 -20.160 18.338 1.00 92.94 132 GLN A O 1
ATOM 1050 N N . MET A 1 133 ? -12.400 -20.081 20.238 1.00 93.06 133 MET A N 1
ATOM 1051 C CA . MET A 1 133 ? -11.158 -19.581 19.636 1.00 93.06 133 MET A CA 1
ATOM 1052 C C . MET A 1 133 ? -10.747 -20.337 18.367 1.00 93.06 133 MET A C 1
ATOM 1054 O O . MET A 1 133 ? -10.385 -19.703 17.384 1.00 93.06 133 MET A O 1
ATOM 1058 N N . SER A 1 134 ? -10.868 -21.669 18.341 1.00 93.31 134 SER A N 1
ATOM 1059 C CA . SER A 1 134 ? -10.513 -22.475 17.163 1.00 93.31 134 SER A CA 1
ATOM 1060 C C . SER A 1 134 ? -11.299 -22.081 15.910 1.00 93.31 134 SER A C 1
ATOM 1062 O O . SER A 1 134 ? -10.727 -21.952 14.832 1.00 93.31 134 SER A O 1
ATOM 1064 N N . ARG A 1 135 ? -12.606 -21.835 16.045 1.00 93.44 135 ARG A N 1
ATOM 1065 C CA . ARG A 1 135 ? -13.469 -21.440 14.924 1.00 93.44 135 ARG A CA 1
ATOM 1066 C C . ARG A 1 135 ? -13.256 -19.985 14.524 1.00 93.44 135 ARG A C 1
ATOM 1068 O O . ARG A 1 135 ? -13.305 -19.676 13.339 1.00 93.44 135 ARG A O 1
ATOM 1075 N N . LEU A 1 136 ? -13.036 -19.101 15.497 1.00 93.00 136 LEU A N 1
ATOM 1076 C CA . LEU A 1 136 ? -12.760 -17.686 15.234 1.00 93.00 136 LEU A CA 1
ATOM 1077 C C . LEU A 1 136 ? -11.429 -17.515 14.502 1.00 93.00 136 LEU A C 1
ATOM 1079 O O . LEU A 1 136 ? -11.362 -16.774 13.530 1.00 93.00 136 LEU A O 1
ATOM 1083 N N . TYR A 1 137 ? -10.408 -18.255 14.927 1.00 93.19 137 TYR A N 1
ATOM 1084 C CA . TYR A 1 137 ? -9.100 -18.271 14.285 1.00 93.19 137 TYR A CA 1
ATOM 1085 C C . TYR A 1 137 ? -9.154 -18.891 12.881 1.00 93.19 137 TYR A C 1
ATOM 1087 O O . TYR A 1 137 ? -8.556 -18.368 11.950 1.00 93.19 137 TYR A O 1
ATOM 1095 N N . MET A 1 138 ? -9.938 -19.959 12.688 1.00 94.81 138 MET A N 1
ATOM 1096 C CA . MET A 1 138 ? -10.192 -20.509 11.351 1.00 94.81 138 MET A CA 1
ATOM 1097 C C . MET A 1 138 ? -10.841 -19.475 10.418 1.00 94.81 138 MET A C 1
ATOM 1099 O O . MET A 1 138 ? -10.436 -19.353 9.265 1.00 94.81 138 MET A O 1
ATOM 1103 N N . ALA A 1 139 ? -11.837 -18.729 10.906 1.00 93.50 139 ALA A N 1
ATOM 1104 C CA . ALA A 1 139 ? -12.485 -17.678 10.125 1.00 93.50 139 ALA A CA 1
ATOM 1105 C C . ALA A 1 139 ? -11.518 -16.530 9.789 1.00 93.50 139 ALA A C 1
ATOM 1107 O O . ALA A 1 139 ? -11.494 -16.085 8.646 1.00 93.50 139 ALA A O 1
ATOM 1108 N N . ASP A 1 140 ? -10.704 -16.099 10.756 1.00 95.25 140 ASP A N 1
ATOM 1109 C CA . ASP A 1 140 ? -9.651 -15.096 10.567 1.00 95.25 140 ASP A CA 1
ATOM 1110 C C . ASP A 1 140 ? -8.680 -15.502 9.447 1.00 95.25 140 ASP A C 1
ATOM 1112 O O . ASP A 1 140 ? -8.514 -14.755 8.485 1.00 95.25 140 ASP A O 1
ATOM 1116 N N . LEU A 1 141 ? -8.130 -16.722 9.499 1.00 95.69 141 LEU A N 1
ATOM 1117 C CA . LEU A 1 141 ? -7.180 -17.217 8.497 1.00 95.69 141 LEU A CA 1
ATOM 1118 C C . LEU A 1 141 ? -7.786 -17.354 7.093 1.00 95.69 141 LEU A C 1
ATOM 1120 O O . LEU A 1 141 ? -7.163 -16.951 6.110 1.00 95.69 141 LEU A O 1
ATOM 1124 N N . LEU A 1 142 ? -8.997 -17.911 6.979 1.00 97.06 142 LEU A N 1
ATOM 1125 C CA . LEU A 1 142 ? -9.659 -18.071 5.678 1.00 97.06 142 LEU A CA 1
ATOM 1126 C C . LEU A 1 142 ? -9.952 -16.715 5.030 1.00 97.06 142 LEU A C 1
ATOM 1128 O O . LEU A 1 142 ? -9.742 -16.537 3.830 1.00 97.06 142 LEU A O 1
ATOM 1132 N N . VAL A 1 143 ? -10.418 -15.750 5.825 1.00 97.38 143 VAL A N 1
ATOM 1133 C CA . VAL A 1 143 ? -10.774 -14.424 5.318 1.00 97.38 143 VAL A CA 1
ATOM 1134 C C . VAL A 1 143 ? -9.536 -13.568 5.066 1.00 97.38 143 VAL A C 1
ATOM 1136 O O . VAL A 1 143 ? -9.526 -12.817 4.097 1.00 97.38 143 VAL A O 1
ATOM 1139 N N . ALA A 1 144 ? -8.470 -13.727 5.851 1.00 96.50 144 ALA A N 1
ATOM 1140 C CA . ALA A 1 144 ? -7.162 -13.147 5.556 1.00 96.50 144 ALA A CA 1
ATOM 1141 C C . ALA A 1 144 ? -6.641 -13.599 4.181 1.00 96.50 144 ALA A C 1
ATOM 1143 O O . ALA A 1 144 ? -6.273 -12.760 3.359 1.00 96.50 144 ALA A O 1
ATOM 1144 N N . GLY A 1 145 ? -6.678 -14.908 3.897 1.00 97.50 145 GLY A N 1
ATOM 1145 C CA . GLY A 1 145 ? -6.268 -15.457 2.599 1.00 97.50 145 GLY A CA 1
ATOM 1146 C C . GLY A 1 145 ? -7.123 -14.940 1.438 1.00 97.50 145 GLY A C 1
ATOM 1147 O O . GLY A 1 145 ? -6.588 -14.492 0.424 1.00 97.50 145 GLY A O 1
ATOM 1148 N N . ALA A 1 146 ? -8.450 -14.916 1.603 1.00 97.75 146 ALA A N 1
ATOM 1149 C CA . ALA A 1 146 ? -9.349 -14.305 0.621 1.00 97.75 146 ALA A CA 1
ATOM 1150 C C . ALA A 1 146 ? -9.084 -12.796 0.454 1.00 97.75 146 ALA A C 1
ATOM 1152 O O . ALA A 1 146 ? -9.162 -12.267 -0.654 1.00 97.75 146 ALA A O 1
ATOM 1153 N N . GLY A 1 147 ? -8.725 -12.109 1.538 1.00 97.81 147 GLY A N 1
ATOM 1154 C CA . GLY A 1 147 ? -8.389 -10.693 1.537 1.00 97.81 147 GLY A CA 1
ATOM 1155 C C . GLY A 1 147 ? -7.189 -10.367 0.664 1.00 97.81 147 GLY A C 1
ATOM 1156 O O . GLY A 1 147 ? -7.241 -9.379 -0.061 1.00 97.81 147 GLY A O 1
ATOM 1157 N N . VAL A 1 148 ? -6.151 -11.205 0.653 1.00 97.62 148 VAL A N 1
ATOM 1158 C CA . VAL A 1 148 ? -5.002 -11.029 -0.253 1.00 97.62 148 VAL A CA 1
ATOM 1159 C C . VAL A 1 148 ? -5.456 -11.008 -1.715 1.00 97.62 148 VAL A C 1
ATOM 1161 O O . VAL A 1 148 ? -5.063 -10.121 -2.469 1.00 97.62 148 VAL A O 1
ATOM 1164 N N . ILE A 1 149 ? -6.343 -11.928 -2.106 1.00 98.06 149 ILE A N 1
ATOM 1165 C CA . ILE A 1 149 ? -6.902 -11.968 -3.466 1.00 98.06 149 ILE A CA 1
ATOM 1166 C C . ILE A 1 149 ? -7.703 -10.690 -3.747 1.00 98.06 149 ILE A C 1
ATOM 1168 O O . ILE A 1 149 ? -7.507 -10.054 -4.780 1.00 98.06 149 ILE A O 1
ATOM 1172 N N . VAL A 1 150 ? -8.566 -10.277 -2.813 1.00 97.56 150 VAL A N 1
ATOM 1173 C CA . VAL A 1 150 ? -9.352 -9.037 -2.933 1.00 97.56 150 VAL A CA 1
ATOM 1174 C C . VAL A 1 150 ? -8.447 -7.810 -3.071 1.00 97.56 150 VAL A C 1
ATOM 1176 O O . VAL A 1 150 ? -8.746 -6.931 -3.874 1.00 97.56 150 VAL A O 1
ATOM 1179 N N . ALA A 1 151 ? -7.333 -7.753 -2.341 1.00 97.94 151 ALA A N 1
ATOM 1180 C CA . ALA A 1 151 ? -6.365 -6.666 -2.420 1.00 97.94 151 ALA A CA 1
ATOM 1181 C C . ALA A 1 151 ? -5.708 -6.593 -3.804 1.00 97.94 151 ALA A C 1
ATOM 1183 O O . ALA A 1 151 ? -5.647 -5.517 -4.393 1.00 97.94 151 ALA A O 1
ATOM 1184 N N . ILE A 1 152 ? -5.272 -7.736 -4.347 1.00 97.94 152 ILE A N 1
ATOM 1185 C CA . ILE A 1 152 ? -4.686 -7.823 -5.694 1.00 97.94 152 ILE A CA 1
ATOM 1186 C C . ILE A 1 152 ? -5.700 -7.369 -6.748 1.00 97.94 152 ILE A C 1
ATOM 1188 O O . ILE A 1 152 ? -5.383 -6.525 -7.583 1.00 97.94 152 ILE A O 1
ATOM 1192 N N . LEU A 1 153 ? -6.938 -7.869 -6.681 1.00 97.94 153 LEU A N 1
ATOM 1193 C CA . LEU A 1 153 ? -8.001 -7.462 -7.602 1.00 97.94 153 LEU A CA 1
ATOM 1194 C C . LEU A 1 153 ? -8.301 -5.962 -7.492 1.00 97.94 153 LEU A C 1
ATOM 1196 O O . LEU A 1 153 ? -8.427 -5.290 -8.512 1.00 97.94 153 LEU A O 1
ATOM 1200 N N . ALA A 1 154 ? -8.362 -5.418 -6.275 1.00 97.75 154 ALA A N 1
ATOM 1201 C CA . ALA A 1 154 ? -8.601 -3.996 -6.061 1.00 97.75 154 ALA A CA 1
ATOM 1202 C C . ALA A 1 154 ? -7.479 -3.123 -6.648 1.00 97.75 154 ALA A C 1
ATOM 1204 O O . ALA A 1 154 ? -7.778 -2.125 -7.298 1.00 97.75 154 ALA A O 1
ATOM 1205 N N . MET A 1 155 ? -6.209 -3.504 -6.460 1.00 98.00 155 MET A N 1
ATOM 1206 C CA . MET A 1 155 ? -5.067 -2.783 -7.037 1.00 98.00 155 MET A CA 1
ATOM 1207 C C . MET A 1 155 ? -5.075 -2.839 -8.568 1.00 98.00 155 MET A C 1
ATOM 1209 O O . MET A 1 155 ? -4.862 -1.816 -9.209 1.00 98.00 155 MET A O 1
ATOM 1213 N N . ASN A 1 156 ? -5.390 -3.993 -9.160 1.00 96.94 156 ASN A N 1
ATOM 1214 C CA . ASN A 1 156 ? -5.426 -4.143 -10.618 1.00 96.94 156 ASN A CA 1
ATOM 1215 C C . ASN A 1 156 ? -6.612 -3.413 -11.269 1.00 96.94 156 ASN A C 1
ATOM 1217 O O . ASN A 1 156 ? -6.498 -2.964 -12.403 1.00 96.94 156 ASN A O 1
ATOM 1221 N N . MET A 1 157 ? -7.753 -3.305 -10.579 1.00 96.31 157 MET A N 1
ATOM 1222 C CA . MET A 1 157 ? -8.964 -2.677 -11.127 1.00 96.31 157 MET A CA 1
ATOM 1223 C C . MET A 1 157 ? -9.032 -1.166 -10.895 1.00 96.31 157 MET A C 1
ATOM 1225 O O . MET A 1 157 ? -9.519 -0.440 -11.756 1.00 96.31 157 MET A O 1
ATOM 1229 N N . PHE A 1 158 ? -8.610 -0.695 -9.719 1.00 96.06 158 PHE A N 1
ATOM 1230 C CA . PHE A 1 158 ? -8.772 0.705 -9.302 1.00 96.06 158 PHE A CA 1
ATOM 1231 C C . PHE A 1 158 ? -7.444 1.460 -9.188 1.00 96.06 158 PHE A C 1
ATOM 1233 O O . PHE A 1 158 ? -7.444 2.659 -8.915 1.00 96.06 158 PHE A O 1
ATOM 1240 N N . GLY A 1 159 ? -6.320 0.768 -9.367 1.00 96.19 159 GLY A N 1
ATOM 1241 C CA . GLY A 1 159 ? -4.989 1.284 -9.093 1.00 96.19 159 GLY A CA 1
ATOM 1242 C C . GLY A 1 159 ? -4.594 1.133 -7.624 1.00 96.19 159 GLY A C 1
ATOM 1243 O O . GLY A 1 159 ? -5.416 1.201 -6.699 1.00 96.19 159 GLY A O 1
ATOM 1244 N N . THR A 1 160 ? -3.296 0.957 -7.395 1.00 97.12 160 THR A N 1
ATOM 1245 C CA . THR A 1 160 ? -2.725 0.741 -6.056 1.00 97.12 160 THR A CA 1
ATOM 1246 C C . THR A 1 160 ? -3.029 1.862 -5.050 1.00 97.12 160 THR A C 1
ATOM 1248 O O . THR A 1 160 ? -3.421 1.546 -3.919 1.00 97.12 160 THR A O 1
ATOM 1251 N N . PRO A 1 161 ? -2.962 3.160 -5.420 1.00 96.88 161 PRO A N 1
ATOM 1252 C CA . PRO A 1 161 ? -3.335 4.238 -4.509 1.00 96.88 161 PRO A CA 1
ATOM 1253 C C . PRO A 1 161 ? -4.792 4.154 -4.045 1.00 96.88 161 PRO A C 1
ATOM 1255 O O . PRO A 1 161 ? -5.050 4.214 -2.845 1.00 96.88 161 PRO A O 1
ATOM 1258 N N . ALA A 1 162 ? -5.750 3.975 -4.962 1.00 97.25 162 ALA A N 1
ATOM 1259 C CA . ALA A 1 162 ? -7.171 3.918 -4.615 1.00 97.25 162 ALA A CA 1
ATOM 1260 C C . ALA A 1 162 ? -7.500 2.676 -3.775 1.00 97.25 162 ALA A C 1
ATOM 1262 O O . ALA A 1 162 ? -8.235 2.774 -2.786 1.00 97.25 162 ALA A O 1
ATOM 1263 N N . ALA A 1 163 ? -6.899 1.527 -4.106 1.00 97.75 163 ALA A N 1
ATOM 1264 C CA . ALA A 1 163 ? -7.050 0.295 -3.341 1.00 97.75 163 ALA A CA 1
ATOM 1265 C C . ALA A 1 163 ? -6.699 0.491 -1.856 1.00 97.75 163 ALA A C 1
ATOM 1267 O O . ALA A 1 163 ? -7.438 0.004 -1.002 1.00 97.75 163 ALA A O 1
ATOM 1268 N N . SER A 1 164 ? -5.663 1.280 -1.530 1.00 96.56 164 SER A N 1
ATOM 1269 C CA . SER A 1 164 ? -5.272 1.577 -0.139 1.00 96.56 164 SER A CA 1
ATOM 1270 C C . SER A 1 164 ? -6.349 2.283 0.680 1.00 96.56 164 SER A C 1
ATOM 1272 O O . SER A 1 164 ? -6.352 2.166 1.905 1.00 96.56 164 SER A O 1
ATOM 1274 N N . PHE A 1 165 ? -7.254 3.017 0.034 1.00 96.88 165 PHE A N 1
ATOM 1275 C CA . PHE A 1 165 ? -8.406 3.618 0.701 1.00 96.88 165 PHE A CA 1
ATOM 1276 C C . PHE A 1 165 ? -9.540 2.602 0.826 1.00 96.88 165 PHE A C 1
ATOM 1278 O O . PHE A 1 165 ? -10.101 2.429 1.907 1.00 96.88 165 PHE A O 1
ATOM 1285 N N . LEU A 1 166 ? -9.861 1.903 -0.267 1.00 97.44 166 LEU A N 1
ATOM 1286 C CA . LEU A 1 166 ? -11.005 0.990 -0.348 1.00 97.44 166 LEU A CA 1
ATOM 1287 C C . LEU A 1 166 ? -10.920 -0.174 0.650 1.00 97.44 166 LEU A C 1
ATOM 1289 O O . LEU A 1 166 ? -11.941 -0.582 1.204 1.00 97.44 166 LEU A O 1
ATOM 1293 N N . ILE A 1 167 ? -9.715 -0.655 0.960 1.00 96.88 167 ILE A N 1
ATOM 1294 C CA . ILE A 1 167 ? -9.498 -1.717 1.957 1.00 96.88 167 ILE A CA 1
ATOM 1295 C C . ILE A 1 167 ? -9.887 -1.323 3.392 1.00 96.88 167 ILE A C 1
ATOM 1297 O O . ILE A 1 167 ? -10.005 -2.201 4.246 1.00 96.88 167 ILE A O 1
ATOM 1301 N N . ALA A 1 168 ? -10.132 -0.038 3.682 1.00 98.00 168 ALA A N 1
ATOM 1302 C CA . ALA A 1 168 ? -10.666 0.402 4.974 1.00 98.00 168 ALA A CA 1
ATOM 1303 C C . ALA A 1 168 ? -12.185 0.178 5.108 1.00 98.00 168 ALA A C 1
ATOM 1305 O O . ALA A 1 168 ? -12.721 0.228 6.217 1.00 98.00 168 ALA A O 1
ATOM 1306 N N . LEU A 1 169 ? -12.907 -0.059 4.005 1.00 98.25 169 LEU A N 1
ATOM 1307 C CA . LEU A 1 169 ? -14.365 -0.216 4.031 1.00 98.25 169 LEU A CA 1
ATOM 1308 C C . LEU A 1 169 ? -14.837 -1.376 4.928 1.00 98.25 169 LEU A C 1
ATOM 1310 O O . LEU A 1 169 ? -15.762 -1.145 5.712 1.00 98.25 169 LEU A O 1
ATOM 1314 N N . PRO A 1 170 ? -14.227 -2.582 4.901 1.00 98.38 170 PRO A N 1
ATOM 1315 C CA . PRO A 1 170 ? -14.644 -3.689 5.759 1.00 98.38 170 PRO A CA 1
ATOM 1316 C C . PRO A 1 170 ? -14.555 -3.356 7.256 1.00 98.38 170 PRO A C 1
ATOM 1318 O O . PRO A 1 170 ? -15.546 -3.505 7.978 1.00 98.38 170 PRO A O 1
ATOM 1321 N N . ILE A 1 171 ? -13.422 -2.826 7.733 1.00 98.25 171 ILE A N 1
ATOM 1322 C CA . ILE A 1 171 ? -13.258 -2.486 9.155 1.00 98.25 171 ILE A CA 1
ATOM 1323 C C . ILE A 1 171 ? -14.166 -1.326 9.597 1.00 98.25 171 ILE A C 1
ATOM 1325 O O . ILE A 1 171 ? -14.688 -1.334 10.717 1.00 98.25 171 ILE A O 1
ATOM 1329 N N . LEU A 1 172 ? -14.435 -0.355 8.714 1.00 98.38 172 LEU A N 1
ATOM 1330 C CA . LEU A 1 172 ? -15.391 0.725 8.983 1.00 98.38 172 LEU A CA 1
ATOM 1331 C C . LEU A 1 172 ? -16.837 0.218 9.008 1.00 98.38 172 LEU A C 1
ATOM 1333 O O . LEU A 1 172 ? -17.617 0.654 9.858 1.00 98.38 172 LEU A O 1
ATOM 1337 N N . ALA A 1 173 ? -17.191 -0.745 8.154 1.00 97.94 173 ALA A N 1
ATOM 1338 C CA . ALA A 1 173 ? -18.486 -1.421 8.200 1.00 97.94 173 ALA A CA 1
ATOM 1339 C C . ALA A 1 173 ? -18.657 -2.208 9.511 1.00 97.94 173 ALA A C 1
ATOM 1341 O O . ALA A 1 173 ? -19.704 -2.113 10.160 1.00 97.94 173 ALA A O 1
ATOM 1342 N N . ALA A 1 174 ? -17.609 -2.905 9.965 1.00 97.31 174 ALA A N 1
ATOM 1343 C CA . ALA A 1 174 ? -17.601 -3.564 11.270 1.00 97.31 174 ALA A CA 1
ATOM 1344 C C . ALA A 1 174 ? -17.791 -2.549 12.411 1.00 97.31 174 ALA A C 1
ATOM 1346 O O . ALA A 1 174 ? -18.625 -2.757 13.296 1.00 97.31 174 ALA A O 1
ATOM 1347 N N . SER A 1 175 ? -17.089 -1.411 12.362 1.00 97.69 175 SER A N 1
ATOM 1348 C CA . SER A 1 175 ? -17.248 -0.325 13.338 1.00 97.69 175 SER A CA 1
ATOM 1349 C C . SER A 1 175 ? -18.669 0.248 13.347 1.00 97.69 175 SER A C 1
ATOM 1351 O O . SER A 1 175 ? -19.256 0.398 14.420 1.00 97.69 175 SER A O 1
ATOM 1353 N N . LEU A 1 176 ? -19.264 0.512 12.176 1.00 96.69 176 LEU A N 1
ATOM 1354 C CA . LEU A 1 176 ? -20.649 0.983 12.038 1.00 96.69 176 LEU A CA 1
ATOM 1355 C C . LEU A 1 176 ? -21.659 0.003 12.621 1.00 96.69 176 LEU A C 1
ATOM 1357 O O . LEU A 1 176 ? -22.694 0.428 13.139 1.00 96.69 176 LEU A O 1
ATOM 1361 N N . TRP A 1 177 ? -21.377 -1.294 12.510 1.00 95.50 177 TRP A N 1
ATOM 1362 C CA . TRP A 1 177 ? -22.249 -2.325 13.040 1.00 95.50 177 TRP A CA 1
ATOM 1363 C C . TRP A 1 177 ? -22.126 -2.448 14.560 1.00 95.50 177 TRP A C 1
ATOM 1365 O O . TRP A 1 177 ? -23.136 -2.657 15.230 1.00 95.50 177 TRP A O 1
ATOM 1375 N N . VAL A 1 178 ? -20.919 -2.315 15.117 1.00 95.19 178 VAL A N 1
ATOM 1376 C CA . VAL A 1 178 ? -20.665 -2.424 16.565 1.00 95.19 178 VAL A CA 1
ATOM 1377 C C . VAL A 1 178 ? -21.076 -1.154 17.322 1.00 95.19 178 VAL A C 1
ATOM 1379 O O . VAL A 1 178 ? -21.633 -1.248 18.416 1.00 95.19 178 VAL A O 1
ATOM 138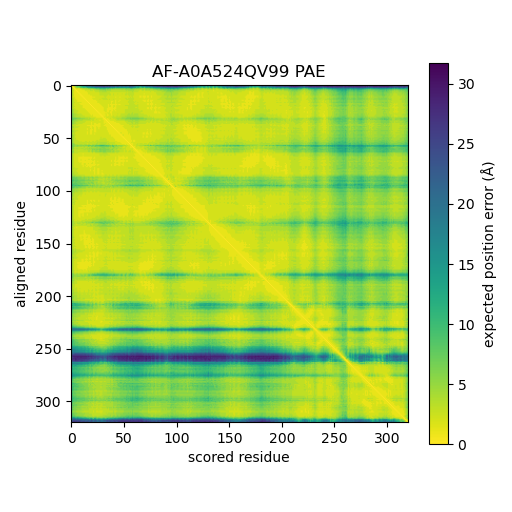2 N N . CYS A 1 179 ? -20.822 0.030 16.761 1.00 94.38 179 CYS A N 1
ATOM 1383 C CA . CYS A 1 179 ? -21.124 1.309 17.401 1.00 94.38 179 CYS A CA 1
ATOM 1384 C C . CYS A 1 179 ? -22.635 1.589 17.485 1.00 94.38 179 CYS A C 1
ATOM 1386 O O . CYS A 1 179 ? -23.407 1.275 16.580 1.00 94.38 179 CYS A O 1
ATOM 1388 N N . SER A 1 180 ? -23.055 2.270 18.555 1.00 91.19 180 SER A N 1
ATOM 1389 C CA . SER A 1 180 ? -24.438 2.720 18.763 1.00 91.19 180 SER A CA 1
ATOM 1390 C C . SER A 1 180 ? -24.498 4.184 19.217 1.00 91.19 180 SER A C 1
ATOM 1392 O O . SER A 1 180 ? -23.490 4.772 19.620 1.00 91.19 180 SER A O 1
ATOM 1394 N N . GLY A 1 181 ? -25.680 4.802 19.105 1.00 91.94 181 GLY A N 1
ATOM 1395 C CA . GLY A 1 181 ? -25.898 6.205 19.472 1.00 91.94 181 GLY A CA 1
ATOM 1396 C C . GLY A 1 181 ? -24.997 7.180 18.703 1.00 91.94 181 GLY A C 1
ATOM 1397 O O . GLY A 1 181 ? -24.686 6.964 17.532 1.00 91.94 181 GLY A O 1
ATOM 1398 N N . LYS A 1 182 ? -24.543 8.248 19.377 1.00 91.94 182 LYS A N 1
ATOM 1399 C CA . LYS A 1 182 ? -23.696 9.298 18.775 1.00 91.94 182 LYS A CA 1
ATOM 1400 C C . LYS A 1 182 ? -22.336 8.781 18.284 1.00 91.94 182 LYS A C 1
ATOM 1402 O O . LYS A 1 182 ? -21.797 9.317 17.325 1.00 91.94 182 LYS A O 1
ATOM 1407 N N . VAL A 1 183 ? -21.799 7.715 18.885 1.00 93.38 183 VAL A N 1
ATOM 1408 C CA . VAL A 1 183 ? -20.485 7.152 18.508 1.00 93.38 183 VAL A CA 1
ATOM 1409 C C . VAL A 1 183 ? -20.508 6.560 17.094 1.00 93.38 183 VAL A C 1
ATOM 1411 O O . VAL A 1 183 ? -19.491 6.573 16.408 1.00 93.38 183 VAL A O 1
ATOM 1414 N N . ARG A 1 184 ? -21.675 6.121 16.601 1.00 94.31 184 ARG A N 1
ATOM 1415 C CA . ARG A 1 184 ? -21.839 5.608 15.230 1.00 94.31 184 ARG A CA 1
ATOM 1416 C C . ARG A 1 184 ? -21.602 6.674 14.149 1.00 94.31 184 ARG A C 1
ATOM 1418 O O . ARG A 1 184 ? -21.291 6.317 13.017 1.00 94.31 184 ARG A O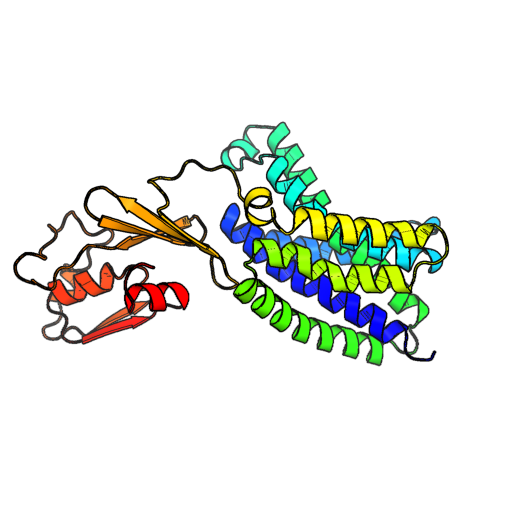 1
ATOM 1425 N N . MET A 1 185 ? -21.688 7.964 14.492 1.00 95.69 185 MET A N 1
ATOM 1426 C CA . MET A 1 185 ? -21.370 9.055 13.561 1.00 95.69 185 MET A CA 1
ATOM 1427 C C . MET A 1 185 ? -19.888 9.079 13.173 1.00 95.69 185 MET A C 1
ATOM 1429 O O . MET A 1 185 ? -19.557 9.532 12.085 1.00 95.69 185 MET A O 1
ATOM 1433 N N . MET A 1 186 ? -19.002 8.570 14.033 1.00 96.31 186 MET A N 1
ATOM 1434 C CA . MET A 1 186 ? -17.559 8.585 13.800 1.00 96.31 186 MET A CA 1
ATOM 1435 C C . MET A 1 186 ? -17.139 7.714 12.601 1.00 96.31 186 MET A C 1
ATOM 1437 O O . MET A 1 186 ? -16.592 8.269 11.650 1.00 96.31 186 MET A O 1
ATOM 1441 N N . PRO A 1 187 ? -17.429 6.396 12.549 1.00 97.50 187 PRO A N 1
ATOM 1442 C CA . PRO A 1 187 ? -17.102 5.609 11.361 1.00 97.50 187 PRO A CA 1
ATOM 1443 C C . PRO A 1 187 ? -17.892 6.058 10.122 1.00 97.50 187 PRO A C 1
ATOM 1445 O O . PRO A 1 187 ? -17.365 5.964 9.020 1.00 97.50 187 PRO A O 1
ATOM 1448 N N . ALA A 1 188 ? -19.105 6.614 10.272 1.00 97.44 188 ALA A N 1
ATOM 1449 C CA . ALA A 1 188 ? -19.839 7.198 9.144 1.00 97.44 188 ALA A CA 1
ATOM 1450 C C . ALA A 1 188 ? -19.092 8.401 8.540 1.00 97.44 188 ALA A C 1
ATOM 1452 O O . ALA A 1 188 ? -18.947 8.491 7.323 1.00 97.44 188 ALA A O 1
ATOM 1453 N N . ALA A 1 189 ? -18.559 9.289 9.384 1.00 98.06 189 ALA A N 1
ATOM 1454 C CA . ALA A 1 189 ? -17.731 10.408 8.947 1.00 98.06 189 ALA A CA 1
ATOM 1455 C C . ALA A 1 189 ? -16.441 9.933 8.262 1.00 98.06 189 ALA A C 1
ATOM 1457 O O . ALA A 1 189 ? -16.025 10.529 7.274 1.00 98.06 189 ALA A O 1
ATOM 1458 N N . PHE A 1 190 ? -15.829 8.842 8.732 1.00 98.38 190 PHE A N 1
ATOM 1459 C CA . PHE A 1 190 ? -14.632 8.281 8.096 1.00 98.38 190 PHE A CA 1
ATOM 1460 C C . PHE A 1 190 ? -14.928 7.619 6.747 1.00 98.38 190 PHE A C 1
ATOM 1462 O O . PHE A 1 190 ? -14.113 7.731 5.839 1.00 98.38 190 PHE A O 1
ATOM 1469 N N . VAL A 1 191 ? -16.104 7.006 6.570 1.00 98.31 191 VAL A N 1
ATOM 1470 C CA . VAL A 1 191 ? -16.561 6.540 5.248 1.00 98.31 191 VAL A CA 1
ATOM 1471 C C . VAL A 1 191 ? -16.756 7.723 4.296 1.00 98.31 191 VAL A C 1
ATOM 1473 O O . VAL A 1 191 ? -16.311 7.663 3.155 1.00 98.31 191 VAL A O 1
ATOM 1476 N N . LEU A 1 192 ? -17.359 8.823 4.757 1.00 98.06 192 LEU A N 1
ATOM 1477 C CA . LEU A 1 192 ? -17.487 10.037 3.941 1.00 98.06 192 LEU A CA 1
ATOM 1478 C C . LEU A 1 192 ? -16.119 10.637 3.590 1.00 98.06 192 LEU A C 1
ATOM 1480 O O . LEU A 1 192 ? -15.902 11.035 2.449 1.00 98.06 192 LEU A O 1
ATOM 1484 N N . LEU A 1 193 ? -15.184 10.656 4.544 1.00 98.25 193 LEU A N 1
ATOM 1485 C CA . LEU A 1 193 ? -13.807 11.093 4.315 1.00 98.25 193 LEU A CA 1
ATOM 1486 C C . LEU A 1 193 ? -13.113 10.219 3.263 1.00 98.25 193 LEU A C 1
ATOM 1488 O O . LEU A 1 193 ? -12.471 10.750 2.363 1.00 98.25 193 LEU A O 1
ATOM 1492 N N . LEU A 1 194 ? -13.269 8.896 3.346 1.00 97.81 194 LEU A N 1
ATOM 1493 C CA . LEU A 1 194 ? -12.748 7.954 2.356 1.00 97.81 194 LEU A CA 1
ATOM 1494 C C . LEU A 1 194 ? -13.287 8.274 0.962 1.00 97.81 194 LEU A C 1
ATOM 1496 O O . LEU A 1 194 ? -12.498 8.420 0.033 1.00 97.81 194 LEU A O 1
ATOM 1500 N N . ILE A 1 195 ? -14.607 8.433 0.825 1.00 97.75 195 ILE A N 1
ATOM 1501 C CA . ILE A 1 195 ? -15.253 8.756 -0.457 1.00 97.75 195 ILE A CA 1
ATOM 1502 C C . ILE A 1 195 ? -14.737 10.091 -1.007 1.00 97.75 195 ILE A C 1
ATOM 1504 O O . ILE A 1 195 ? -14.503 10.206 -2.206 1.00 97.75 195 ILE A O 1
ATOM 1508 N N . ALA A 1 196 ? -14.518 11.086 -0.144 1.00 97.81 196 ALA A N 1
ATOM 1509 C CA . ALA A 1 196 ? -14.009 12.392 -0.553 1.00 97.81 196 ALA A CA 1
ATOM 1510 C C . ALA A 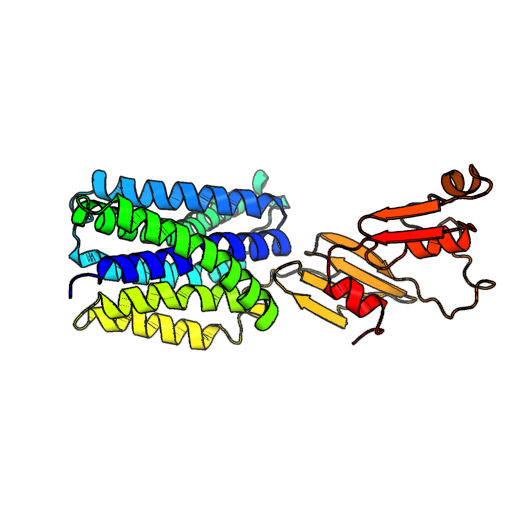1 196 ? -12.534 12.360 -0.996 1.00 97.81 196 ALA A C 1
ATOM 1512 O O . ALA A 1 196 ? -12.155 13.107 -1.894 1.00 97.81 196 ALA A O 1
ATOM 1513 N N . LEU A 1 197 ? -11.697 11.522 -0.373 1.00 97.69 197 LEU A N 1
ATOM 1514 C CA . LEU A 1 197 ? -10.254 11.464 -0.645 1.00 97.69 197 LEU A CA 1
ATOM 1515 C C . LEU A 1 197 ? -9.873 10.474 -1.749 1.00 97.69 197 LEU A C 1
ATOM 1517 O O . LEU A 1 197 ? -8.886 10.707 -2.441 1.00 97.69 197 LEU A O 1
ATOM 1521 N N . CYS A 1 198 ? -10.636 9.394 -1.926 1.00 96.69 198 CYS A N 1
ATOM 1522 C CA . CYS A 1 198 ? -10.328 8.320 -2.873 1.00 96.69 198 CYS A CA 1
ATOM 1523 C C . CYS A 1 198 ? -10.107 8.806 -4.325 1.00 96.69 198 CYS A C 1
ATOM 1525 O O . CYS A 1 198 ? -9.127 8.369 -4.927 1.00 96.69 198 CYS A O 1
ATOM 1527 N N . PRO A 1 199 ? -10.881 9.769 -4.874 1.00 97.00 199 PRO A N 1
ATOM 1528 C CA . PRO A 1 199 ? -10.621 10.321 -6.211 1.00 97.00 199 PRO A CA 1
ATOM 1529 C C . PRO A 1 199 ? -9.265 11.025 -6.355 1.00 97.00 199 PRO A C 1
ATOM 1531 O O . PRO A 1 199 ? -8.762 11.185 -7.460 1.00 97.00 199 PRO A O 1
ATOM 1534 N N . PHE A 1 200 ? -8.666 11.452 -5.242 1.00 96.88 200 PHE A N 1
ATOM 1535 C CA . PHE A 1 200 ? -7.368 12.123 -5.203 1.00 96.88 200 PHE A CA 1
ATOM 1536 C C . PHE A 1 200 ? -6.252 11.196 -4.711 1.00 96.88 200 PHE A C 1
ATOM 1538 O O . PHE A 1 200 ? -5.150 11.674 -4.442 1.00 96.88 200 PHE A O 1
ATOM 1545 N N . ALA A 1 201 ? -6.520 9.892 -4.569 1.00 95.75 201 ALA A N 1
ATOM 1546 C CA . ALA A 1 201 ? -5.604 8.938 -3.952 1.00 95.75 201 ALA A CA 1
ATOM 1547 C C . ALA A 1 201 ? -4.225 8.937 -4.613 1.00 95.75 201 ALA A C 1
ATOM 1549 O O . ALA A 1 201 ? -3.220 8.980 -3.912 1.00 95.75 201 ALA A O 1
ATOM 1550 N N . GLU A 1 202 ? -4.174 8.951 -5.944 1.00 93.44 202 GLU A N 1
ATOM 1551 C CA . GLU A 1 202 ? -2.914 8.944 -6.685 1.00 93.44 202 GLU A CA 1
ATOM 1552 C C . GLU A 1 202 ? -2.046 10.162 -6.357 1.00 93.44 202 GLU A C 1
ATOM 1554 O O . GLU A 1 202 ? -0.901 10.006 -5.952 1.00 93.44 202 GLU A O 1
ATOM 1559 N N . LYS A 1 203 ? -2.621 11.367 -6.407 1.00 93.94 203 LYS A N 1
ATOM 1560 C CA . LYS A 1 203 ? -1.912 12.608 -6.063 1.00 93.94 203 LYS A CA 1
ATOM 1561 C C . LYS A 1 203 ? -1.527 12.682 -4.581 1.00 93.94 203 LYS A C 1
ATOM 1563 O O . LYS A 1 203 ? -0.526 13.296 -4.230 1.00 93.94 203 LYS A O 1
ATOM 1568 N N . LEU A 1 204 ? -2.352 12.125 -3.694 1.00 96.00 204 LEU A N 1
ATOM 1569 C CA . LEU A 1 204 ? -2.105 12.139 -2.249 1.00 96.00 204 LEU A CA 1
ATOM 1570 C C . LEU A 1 204 ? -1.008 11.156 -1.822 1.00 96.00 204 LEU A C 1
ATOM 1572 O O . LEU A 1 204 ? -0.415 11.360 -0.763 1.00 96.00 204 LEU A O 1
ATOM 1576 N N . LEU A 1 205 ? -0.780 10.102 -2.611 1.00 94.69 205 LEU A N 1
ATOM 1577 C CA . LEU A 1 205 ? 0.139 8.997 -2.325 1.00 94.69 205 LEU A CA 1
ATOM 1578 C C . LEU A 1 205 ? 1.279 8.914 -3.349 1.00 94.69 205 LEU A C 1
ATOM 1580 O O . LEU A 1 205 ? 1.787 7.834 -3.644 1.00 94.69 205 LEU A O 1
ATOM 1584 N N . GLU A 1 206 ? 1.677 10.066 -3.880 1.00 90.94 206 GLU A N 1
ATOM 1585 C CA . GLU A 1 206 ? 2.818 10.218 -4.774 1.00 90.94 206 GLU A CA 1
ATOM 1586 C C . GLU A 1 206 ? 3.852 11.116 -4.094 1.00 90.94 206 GLU A C 1
ATOM 1588 O O . GLU A 1 206 ? 3.538 12.209 -3.615 1.00 90.94 206 GLU A O 1
ATOM 1593 N N . ALA A 1 207 ? 5.081 10.617 -3.972 1.00 88.06 207 ALA A N 1
ATOM 1594 C CA . ALA A 1 207 ? 6.178 11.375 -3.398 1.00 88.06 207 ALA A CA 1
ATOM 1595 C C . ALA A 1 207 ? 6.701 12.367 -4.438 1.00 88.06 207 ALA A C 1
ATOM 1597 O O . ALA A 1 207 ? 6.896 12.008 -5.603 1.00 88.06 207 ALA A O 1
ATOM 1598 N N . ASP A 1 208 ? 6.943 13.599 -3.992 1.00 84.19 208 ASP A N 1
ATOM 1599 C CA . ASP A 1 208 ? 7.496 14.644 -4.845 1.00 84.19 208 ASP A CA 1
ATOM 1600 C C . ASP A 1 208 ? 8.909 14.252 -5.292 1.00 84.19 208 ASP A C 1
ATOM 1602 O O . ASP A 1 208 ? 9.765 13.893 -4.476 1.00 84.19 208 ASP A O 1
ATOM 1606 N N . ARG A 1 209 ? 9.127 14.254 -6.606 1.00 84.88 209 ARG A N 1
ATOM 1607 C CA . ARG A 1 209 ? 10.348 13.750 -7.233 1.00 84.88 209 ARG A CA 1
ATOM 1608 C C . ARG A 1 209 ? 10.633 14.515 -8.513 1.00 84.88 209 ARG A C 1
ATOM 1610 O O . ARG A 1 209 ? 9.740 14.769 -9.317 1.00 84.88 209 ARG A O 1
ATOM 1617 N N . GLN A 1 210 ? 11.906 14.833 -8.721 1.00 86.25 210 GLN A N 1
ATOM 1618 C CA . GLN A 1 210 ? 12.371 15.296 -10.021 1.00 86.25 210 GLN A CA 1
ATOM 1619 C C . GLN A 1 210 ? 12.559 14.083 -10.927 1.00 86.25 210 GLN A C 1
ATOM 1621 O O . GLN A 1 210 ? 13.390 13.213 -10.659 1.00 86.25 210 GLN A O 1
ATOM 1626 N N . GLU A 1 211 ? 11.749 14.017 -11.978 1.00 90.44 211 GLU A N 1
ATOM 1627 C CA . GLU A 1 211 ? 11.847 12.972 -12.988 1.00 90.44 211 GLU A CA 1
ATOM 1628 C C . GLU A 1 211 ? 13.031 13.237 -13.922 1.00 90.44 211 GLU A C 1
ATOM 1630 O O . GLU A 1 211 ? 13.397 14.382 -14.188 1.00 90.44 211 GLU A O 1
ATOM 1635 N N . ARG A 1 212 ? 13.641 12.161 -14.429 1.00 85.88 212 ARG A N 1
ATOM 1636 C CA . ARG A 1 212 ? 14.814 12.250 -15.317 1.00 85.88 212 ARG A CA 1
ATOM 1637 C C . ARG A 1 212 ? 14.471 12.775 -16.712 1.00 85.88 212 ARG A C 1
ATOM 1639 O O . ARG A 1 212 ? 15.358 13.246 -17.413 1.00 85.88 212 ARG A O 1
ATOM 1646 N N . ALA A 1 213 ? 13.211 12.633 -17.102 1.00 91.50 213 ALA A N 1
ATOM 1647 C CA . ALA A 1 213 ? 12.644 13.013 -18.384 1.00 91.50 213 ALA A CA 1
ATOM 1648 C C . ALA A 1 213 ? 11.117 13.171 -18.232 1.00 91.50 213 ALA A C 1
ATOM 1650 O O . ALA A 1 213 ? 10.563 12.718 -17.220 1.00 91.50 213 ALA A O 1
ATOM 1651 N N . PRO A 1 214 ? 10.426 13.811 -19.193 1.00 94.06 214 PRO A N 1
ATOM 1652 C CA . PRO A 1 214 ? 8.969 13.879 -19.202 1.00 94.06 214 PRO A CA 1
ATOM 1653 C C . PRO A 1 214 ? 8.333 12.488 -19.096 1.00 94.06 214 PRO A C 1
ATOM 1655 O O . PRO A 1 214 ? 8.688 11.576 -19.840 1.00 94.06 214 PRO A O 1
ATOM 1658 N N . VAL A 1 215 ? 7.392 12.324 -18.161 1.00 94.38 215 VAL A N 1
ATOM 1659 C CA . VAL A 1 215 ? 6.583 11.103 -18.034 1.00 94.38 215 VAL A CA 1
ATOM 1660 C C . VAL A 1 215 ? 5.374 11.240 -18.952 1.00 94.38 215 VAL A C 1
ATOM 1662 O O . VAL A 1 215 ? 4.504 12.069 -18.687 1.00 94.38 215 VAL A O 1
ATOM 1665 N N . ILE A 1 216 ? 5.316 10.433 -20.010 1.00 93.75 216 ILE A N 1
ATOM 1666 C CA . ILE A 1 216 ? 4.216 10.453 -20.992 1.00 93.75 216 ILE A CA 1
ATOM 1667 C C . ILE A 1 216 ? 3.117 9.442 -20.665 1.00 93.75 216 ILE A C 1
ATOM 1669 O O . ILE A 1 216 ? 1.970 9.626 -21.063 1.00 93.75 216 ILE A O 1
ATOM 1673 N N . TYR A 1 217 ? 3.444 8.410 -19.887 1.00 93.62 217 TYR A N 1
ATOM 1674 C CA . TYR A 1 217 ? 2.494 7.392 -19.461 1.00 93.62 217 TYR A CA 1
ATOM 1675 C C . TYR A 1 217 ? 2.829 6.869 -18.063 1.00 93.62 217 TYR A C 1
ATOM 1677 O O . TYR A 1 217 ? 4.000 6.775 -17.683 1.00 93.62 217 TYR A O 1
ATOM 1685 N N . LYS A 1 218 ? 1.793 6.520 -17.294 1.00 94.19 218 LYS A N 1
ATOM 1686 C CA . LYS A 1 218 ? 1.910 5.930 -15.959 1.00 94.19 218 LYS A CA 1
ATOM 1687 C C . LYS A 1 218 ? 0.815 4.884 -15.755 1.00 94.19 218 LYS A C 1
ATOM 1689 O O . LYS A 1 218 ? -0.361 5.172 -15.950 1.00 94.19 218 LYS A O 1
ATOM 1694 N N . HIS A 1 219 ? 1.213 3.712 -15.276 1.00 94.69 219 HIS A N 1
ATOM 1695 C CA . HIS A 1 219 ? 0.326 2.626 -14.861 1.00 94.69 219 HIS A CA 1
ATOM 1696 C C . HIS A 1 219 ? 0.771 2.095 -13.502 1.00 94.69 219 HIS A C 1
ATOM 1698 O O . HIS A 1 219 ? 1.968 1.963 -13.251 1.00 94.69 219 HIS A O 1
ATOM 1704 N N . TRP A 1 220 ? -0.169 1.801 -12.605 1.00 95.75 220 TRP A N 1
ATOM 1705 C CA . TRP A 1 220 ? 0.172 1.254 -11.293 1.00 95.75 220 TRP A CA 1
ATOM 1706 C C . TRP A 1 220 ? -0.855 0.243 -10.803 1.00 95.75 220 TRP A C 1
ATOM 1708 O O . TRP A 1 220 ? -1.959 0.601 -10.391 1.00 95.75 220 TRP A O 1
ATOM 1718 N N . ASP A 1 221 ? -0.439 -1.017 -10.778 1.00 95.38 221 ASP A N 1
ATOM 1719 C CA . ASP A 1 221 ? -1.238 -2.154 -10.340 1.00 95.38 221 ASP A CA 1
ATOM 1720 C C . ASP A 1 221 ? -0.569 -2.918 -9.181 1.00 95.38 221 ASP A C 1
ATOM 1722 O O . ASP A 1 221 ? 0.371 -2.428 -8.542 1.00 95.38 221 ASP A O 1
ATOM 1726 N N . ALA A 1 222 ? -1.075 -4.119 -8.876 1.00 96.25 222 ALA A N 1
ATOM 1727 C CA . ALA A 1 222 ? -0.531 -4.967 -7.818 1.00 96.25 222 ALA A CA 1
ATOM 1728 C C . ALA A 1 222 ? 0.920 -5.405 -8.072 1.00 96.25 222 ALA A C 1
ATOM 1730 O O . ALA A 1 222 ? 1.615 -5.768 -7.118 1.00 96.25 222 ALA A O 1
ATOM 1731 N N . MET A 1 223 ? 1.349 -5.423 -9.339 1.00 95.12 223 MET A N 1
ATOM 1732 C CA . MET A 1 223 ? 2.667 -5.889 -9.738 1.00 95.12 223 MET A CA 1
ATOM 1733 C C . MET A 1 223 ? 3.705 -4.780 -9.608 1.00 95.12 223 MET A C 1
ATOM 1735 O O . MET A 1 223 ? 4.736 -4.996 -8.973 1.00 95.12 223 MET A O 1
ATOM 1739 N N . SER A 1 224 ? 3.443 -3.605 -10.188 1.00 95.31 224 SER A N 1
ATOM 1740 C CA . SER A 1 224 ? 4.401 -2.492 -10.155 1.00 95.31 224 SER A CA 1
ATOM 1741 C C . SER A 1 224 ? 3.788 -1.152 -10.561 1.00 95.31 224 SER A C 1
ATOM 1743 O O . SER A 1 224 ? 2.731 -1.091 -11.193 1.00 95.31 224 SER A O 1
ATOM 1745 N N . LYS A 1 225 ? 4.510 -0.076 -10.248 1.00 96.12 225 LYS A N 1
ATOM 1746 C CA . LYS A 1 225 ? 4.345 1.248 -10.847 1.00 96.12 225 LYS A CA 1
ATOM 1747 C C . LYS A 1 225 ? 5.254 1.358 -12.070 1.00 96.12 225 LYS A C 1
ATOM 1749 O O . LYS A 1 225 ? 6.470 1.442 -11.921 1.00 96.12 225 LYS A O 1
ATOM 1754 N N . VAL A 1 226 ? 4.674 1.394 -13.264 1.00 95.88 226 VAL A N 1
ATOM 1755 C CA . VAL A 1 226 ? 5.392 1.590 -14.528 1.00 95.88 226 VAL A CA 1
ATOM 1756 C C . VAL A 1 226 ? 5.198 3.023 -15.006 1.00 95.88 226 VAL A C 1
ATOM 1758 O O . VAL A 1 226 ? 4.077 3.529 -15.047 1.00 95.88 226 VAL A O 1
ATOM 1761 N N . LYS A 1 227 ? 6.292 3.681 -15.379 1.00 95.50 227 LYS A N 1
ATOM 1762 C CA . LYS A 1 227 ? 6.299 4.981 -16.052 1.00 95.50 227 LYS A CA 1
ATOM 1763 C C . LYS A 1 227 ? 7.021 4.860 -17.385 1.00 95.50 227 LYS A C 1
ATOM 1765 O O . LYS A 1 227 ? 8.049 4.189 -17.453 1.00 95.50 227 LYS A O 1
ATOM 1770 N N . VAL A 1 228 ? 6.515 5.548 -18.401 1.00 94.75 228 VAL A N 1
ATOM 1771 C CA . VAL A 1 228 ? 7.203 5.722 -19.684 1.00 94.75 228 VAL A CA 1
ATOM 1772 C C . VAL A 1 228 ? 7.774 7.130 -19.721 1.00 94.75 228 VAL A C 1
ATOM 1774 O O . VAL A 1 228 ? 7.045 8.114 -19.577 1.00 94.75 228 VAL A O 1
ATOM 1777 N N . TYR A 1 229 ? 9.085 7.203 -19.884 1.00 94.31 229 TYR A N 1
ATOM 1778 C CA . TYR A 1 229 ? 9.834 8.421 -20.114 1.00 94.31 229 TYR A CA 1
ATOM 1779 C C . TYR A 1 229 ? 10.043 8.646 -21.605 1.00 94.31 229 TYR A C 1
ATOM 1781 O O . TYR A 1 229 ? 10.338 7.705 -22.347 1.00 94.31 229 TYR A O 1
ATOM 1789 N N . ASP A 1 230 ? 9.955 9.910 -21.997 1.00 91.94 230 ASP A N 1
ATOM 1790 C CA . ASP A 1 230 ? 10.266 10.376 -23.342 1.00 91.94 230 ASP A CA 1
ATOM 1791 C C . ASP A 1 230 ? 11.655 11.025 -23.365 1.00 91.94 230 ASP A C 1
ATOM 1793 O O . ASP A 1 230 ? 11.887 12.048 -22.714 1.00 91.94 230 ASP A O 1
ATOM 1797 N N . TYR A 1 231 ? 12.595 10.393 -24.066 1.00 86.06 231 TYR A N 1
ATOM 1798 C CA . TYR A 1 231 ? 13.945 10.906 -24.275 1.00 86.06 231 TYR A CA 1
ATOM 1799 C C . TYR A 1 23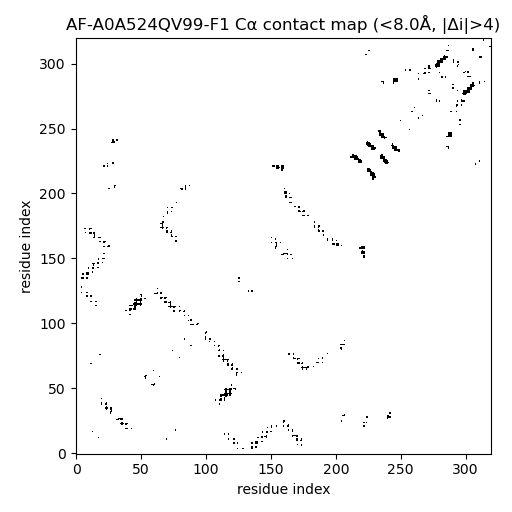1 ? 14.106 11.343 -25.734 1.00 86.06 231 TYR A C 1
ATOM 1801 O O . TYR A 1 231 ? 13.528 10.756 -26.645 1.00 86.06 231 TYR A O 1
ATOM 1809 N N . ASP A 1 232 ? 14.944 12.350 -25.980 1.00 75.94 232 ASP A N 1
ATOM 1810 C CA . ASP A 1 232 ? 15.256 12.776 -27.348 1.00 75.94 232 ASP A CA 1
ATOM 1811 C C . ASP A 1 232 ? 16.000 11.641 -28.086 1.00 75.94 232 ASP A C 1
ATOM 1813 O O . ASP A 1 232 ? 17.171 11.374 -27.811 1.00 75.94 232 ASP A O 1
ATOM 1817 N N . GLY A 1 233 ? 15.288 10.909 -28.954 1.00 71.88 233 GLY A N 1
ATOM 1818 C CA . GLY A 1 233 ? 15.798 9.744 -29.692 1.00 71.88 233 GLY A CA 1
ATOM 1819 C C . GLY A 1 233 ? 15.395 8.357 -29.162 1.00 71.88 233 GLY A C 1
ATOM 1820 O O . GLY A 1 233 ? 15.869 7.360 -29.706 1.00 71.88 233 GLY A O 1
ATOM 1821 N N . GLY A 1 234 ? 14.528 8.247 -28.145 1.00 80.19 234 GLY A N 1
ATOM 1822 C CA . GLY A 1 234 ? 14.038 6.945 -27.667 1.00 80.19 234 GLY A CA 1
ATOM 1823 C C . GLY A 1 234 ? 13.116 7.018 -26.449 1.00 80.19 234 GLY A C 1
ATOM 1824 O O . GLY A 1 234 ? 12.864 8.082 -25.894 1.00 80.19 234 GLY A O 1
ATOM 1825 N N . ARG A 1 235 ? 12.619 5.866 -25.993 1.00 89.12 235 ARG A N 1
ATOM 1826 C CA . ARG A 1 235 ? 11.784 5.777 -24.785 1.00 89.12 235 ARG A CA 1
ATOM 1827 C C . ARG A 1 235 ? 12.542 5.082 -23.662 1.00 89.12 235 ARG A C 1
ATOM 1829 O O . ARG A 1 235 ? 13.561 4.424 -23.867 1.00 89.12 235 ARG A O 1
ATOM 1836 N N . GLY A 1 236 ? 12.050 5.224 -22.441 1.00 91.31 236 GLY A N 1
ATOM 1837 C CA . GLY A 1 236 ? 12.549 4.449 -21.311 1.00 91.31 236 GLY A CA 1
ATOM 1838 C C . GLY A 1 236 ? 11.423 4.061 -20.377 1.00 91.31 236 GLY A C 1
ATOM 1839 O O . GLY A 1 236 ? 10.559 4.871 -20.066 1.00 91.31 236 GLY A O 1
ATOM 1840 N N . LEU A 1 237 ? 11.449 2.828 -19.896 1.00 93.69 237 LEU A N 1
ATOM 1841 C CA . LEU A 1 237 ? 10.572 2.383 -18.828 1.00 93.69 237 LEU A CA 1
ATOM 1842 C C . LEU A 1 237 ? 11.238 2.630 -17.485 1.00 93.69 237 LEU A C 1
ATOM 1844 O O . LEU A 1 237 ? 12.437 2.409 -17.305 1.00 93.69 237 LEU A O 1
ATOM 1848 N N . ASN A 1 238 ? 10.436 3.033 -16.516 1.00 94.69 238 ASN A N 1
ATOM 1849 C CA . ASN A 1 238 ? 10.819 3.073 -15.123 1.00 94.69 238 ASN A CA 1
ATOM 1850 C C . ASN A 1 238 ? 9.835 2.259 -14.295 1.00 94.69 238 ASN A C 1
ATOM 1852 O O . ASN A 1 238 ? 8.625 2.431 -14.413 1.00 94.69 238 ASN A O 1
ATOM 1856 N N . ILE A 1 239 ? 10.377 1.367 -13.475 1.00 95.06 239 ILE A N 1
ATOM 1857 C CA . ILE A 1 239 ? 9.622 0.423 -12.661 1.00 95.06 239 ILE A CA 1
ATOM 1858 C C . ILE A 1 239 ? 9.892 0.762 -11.198 1.00 95.06 239 ILE A C 1
ATOM 1860 O O . ILE A 1 239 ? 11.048 0.807 -10.758 1.00 95.06 239 ILE A O 1
ATOM 1864 N N . ASP A 1 240 ? 8.817 1.028 -10.457 1.00 94.44 240 ASP A N 1
ATOM 1865 C CA . ASP A 1 240 ? 8.827 1.336 -9.026 1.00 94.44 240 ASP A CA 1
ATOM 1866 C C . ASP A 1 240 ? 9.800 2.465 -8.661 1.00 94.44 240 ASP A C 1
ATOM 1868 O O . ASP A 1 240 ? 10.424 2.449 -7.605 1.00 94.44 240 ASP A O 1
ATOM 1872 N N . ASN A 1 241 ? 9.963 3.452 -9.550 1.00 93.12 241 ASN A N 1
ATOM 1873 C CA . ASN A 1 241 ? 10.864 4.590 -9.361 1.00 93.12 241 ASN A CA 1
ATOM 1874 C C . ASN A 1 241 ? 12.357 4.246 -9.206 1.00 93.12 241 ASN A C 1
ATOM 1876 O O . ASN A 1 241 ? 13.153 5.136 -8.902 1.00 93.12 241 ASN A O 1
ATOM 1880 N N . VAL A 1 242 ? 12.758 2.994 -9.431 1.00 90.12 242 VAL A N 1
ATOM 1881 C CA . VAL A 1 242 ? 14.122 2.519 -9.156 1.00 90.12 242 VAL A CA 1
ATOM 1882 C C . VAL A 1 242 ? 14.753 1.913 -10.401 1.00 90.12 242 VAL A C 1
ATOM 1884 O O . VAL A 1 242 ? 15.821 2.362 -10.828 1.00 90.12 242 VAL A O 1
ATOM 1887 N N . ALA A 1 243 ? 14.111 0.906 -10.991 1.00 90.81 243 ALA A N 1
ATOM 1888 C CA . ALA A 1 243 ? 14.662 0.202 -12.140 1.00 90.81 243 ALA A CA 1
ATOM 1889 C C . ALA A 1 243 ? 14.343 0.971 -13.423 1.00 90.81 243 ALA A C 1
ATOM 1891 O O . ALA A 1 243 ? 13.216 1.414 -13.617 1.00 90.81 243 ALA A O 1
ATOM 1892 N N . ASN A 1 244 ? 15.343 1.144 -14.285 1.00 91.12 244 ASN A N 1
ATOM 1893 C CA . ASN A 1 244 ? 15.187 1.816 -15.571 1.00 91.12 244 ASN A CA 1
ATOM 1894 C C . ASN A 1 244 ? 15.522 0.817 -16.672 1.00 91.12 244 ASN A C 1
ATOM 1896 O O . ASN A 1 244 ? 16.527 0.116 -16.567 1.00 91.12 244 ASN A O 1
ATOM 1900 N N . SER A 1 245 ? 14.695 0.767 -17.706 1.00 91.06 245 SER A N 1
ATOM 1901 C CA . SER A 1 245 ? 14.869 -0.127 -18.842 1.00 91.06 245 SER A CA 1
ATOM 1902 C C . SER A 1 245 ? 14.742 0.684 -20.134 1.00 91.06 245 SER A C 1
ATOM 1904 O O . SER A 1 245 ? 13.664 1.217 -20.400 1.00 91.06 245 SER A O 1
ATOM 1906 N N . PRO A 1 246 ? 15.832 0.865 -20.898 1.00 88.44 246 PRO A N 1
ATOM 1907 C CA . PRO A 1 246 ? 15.790 1.573 -22.173 1.00 88.44 246 PRO A CA 1
ATOM 1908 C C . PRO A 1 246 ? 14.866 0.877 -23.176 1.00 88.44 246 PRO A C 1
ATOM 1910 O O . PRO A 1 246 ? 14.824 -0.352 -23.234 1.00 88.44 246 PRO A O 1
ATOM 1913 N N . VAL A 1 247 ? 14.169 1.674 -23.981 1.00 88.38 247 VAL A N 1
ATOM 1914 C CA . VAL A 1 247 ? 13.345 1.225 -25.105 1.00 88.38 247 VAL A CA 1
ATOM 1915 C C . VAL A 1 247 ? 13.880 1.909 -26.358 1.00 88.38 247 VAL A C 1
ATOM 1917 O O . VAL A 1 247 ? 13.687 3.109 -26.572 1.00 88.38 247 VAL A O 1
ATOM 1920 N N . TYR A 1 248 ? 14.592 1.144 -27.178 1.00 82.19 248 TYR A N 1
ATOM 1921 C CA . TYR A 1 248 ? 15.164 1.647 -28.421 1.00 82.19 248 TYR A CA 1
ATOM 1922 C C . TYR A 1 248 ? 14.120 1.594 -29.529 1.00 82.19 248 TYR A C 1
ATOM 1924 O O . TYR A 1 248 ? 13.447 0.579 -29.709 1.00 82.19 248 TYR A O 1
ATOM 1932 N N . ALA A 1 249 ? 14.002 2.684 -30.285 1.00 80.19 249 ALA A N 1
ATOM 1933 C CA . ALA A 1 249 ? 13.184 2.688 -31.485 1.00 80.19 249 ALA A CA 1
ATOM 1934 C C . ALA A 1 249 ? 13.760 1.685 -32.494 1.00 80.19 249 ALA A C 1
ATOM 1936 O O . ALA A 1 249 ? 14.963 1.684 -32.763 1.00 80.19 249 ALA A O 1
ATOM 1937 N N . PHE A 1 250 ? 12.894 0.843 -33.050 1.00 78.75 250 PHE A N 1
ATOM 1938 C CA . PHE A 1 250 ? 13.266 -0.106 -34.084 1.00 78.75 250 PHE A CA 1
ATOM 1939 C C . PHE A 1 250 ? 12.223 -0.083 -35.197 1.00 78.75 250 PHE A C 1
ATOM 1941 O O . PHE A 1 250 ? 11.051 -0.371 -34.976 1.00 78.75 250 PHE A O 1
ATOM 1948 N N . ASP A 1 251 ? 12.663 0.274 -36.398 1.00 77.62 251 ASP A N 1
ATOM 1949 C CA . ASP A 1 251 ? 11.838 0.411 -37.602 1.00 77.62 251 ASP A CA 1
ATOM 1950 C C . ASP A 1 251 ? 11.761 -0.887 -38.432 1.00 77.62 251 ASP A C 1
ATOM 1952 O O . ASP A 1 251 ? 11.182 -0.906 -39.518 1.00 77.62 251 ASP A O 1
ATOM 1956 N N . GLY A 1 252 ? 12.352 -1.980 -37.937 1.00 78.69 252 GLY A N 1
ATOM 1957 C CA . GLY A 1 252 ? 12.454 -3.254 -38.649 1.00 78.69 252 GLY A CA 1
ATOM 1958 C C . GLY A 1 252 ? 13.671 -3.366 -39.575 1.00 78.69 252 GLY A C 1
ATOM 1959 O O . GLY A 1 252 ? 13.911 -4.445 -40.125 1.00 78.69 252 GLY A O 1
ATOM 1960 N N . ASN A 1 253 ? 14.460 -2.299 -39.752 1.00 79.88 253 ASN A N 1
ATOM 1961 C CA . ASN A 1 253 ? 15.617 -2.291 -40.640 1.00 79.88 253 ASN A CA 1
ATOM 1962 C C . ASN A 1 253 ? 16.924 -2.618 -39.902 1.00 79.88 253 ASN A C 1
ATOM 1964 O O . ASN A 1 253 ? 17.639 -1.731 -39.436 1.00 79.88 253 ASN A O 1
ATOM 1968 N N . TRP A 1 254 ? 17.292 -3.901 -39.908 1.00 76.62 254 TRP A N 1
ATOM 1969 C CA . TRP A 1 254 ? 18.527 -4.440 -39.314 1.00 76.62 254 TRP A CA 1
ATOM 1970 C C . TRP A 1 254 ? 19.838 -3.826 -39.835 1.00 76.62 254 TRP A C 1
ATOM 1972 O O . TRP A 1 254 ? 20.879 -3.975 -39.195 1.00 76.62 254 TRP A O 1
ATOM 1982 N N . ALA A 1 255 ? 19.823 -3.155 -40.994 1.00 68.25 255 ALA A N 1
ATOM 1983 C CA . ALA A 1 255 ? 21.014 -2.505 -41.541 1.00 68.25 255 ALA A CA 1
ATOM 1984 C C . ALA A 1 255 ? 21.359 -1.194 -40.814 1.00 68.25 255 ALA A C 1
ATOM 1986 O O . ALA A 1 255 ? 22.539 -0.855 -40.728 1.00 68.25 255 ALA A O 1
ATOM 1987 N N . ASP A 1 256 ? 20.345 -0.502 -40.280 1.00 64.50 256 ASP A N 1
ATOM 1988 C CA . ASP A 1 256 ? 20.478 0.764 -39.541 1.00 64.50 256 ASP A CA 1
ATOM 1989 C C . ASP A 1 256 ? 20.501 0.547 -38.015 1.00 64.50 256 ASP A C 1
ATOM 1991 O O . ASP A 1 256 ? 20.915 1.412 -37.249 1.00 64.50 256 ASP A O 1
ATOM 1995 N N . THR A 1 257 ? 20.123 -0.649 -37.547 1.00 60.81 257 THR A N 1
ATOM 1996 C CA . THR A 1 257 ? 20.047 -1.010 -36.116 1.00 60.81 257 THR A CA 1
ATOM 1997 C C . THR A 1 257 ? 21.363 -1.504 -35.534 1.00 60.81 257 THR A C 1
ATOM 1999 O O . THR A 1 257 ? 21.393 -2.392 -34.682 1.00 60.81 257 THR A O 1
ATOM 2002 N N . LYS A 1 258 ? 22.479 -0.893 -35.921 1.00 55.06 258 LYS A N 1
ATOM 2003 C CA . LYS A 1 258 ? 23.703 -1.011 -35.127 1.00 55.06 258 LYS A CA 1
ATOM 2004 C C . LYS A 1 258 ? 23.850 0.233 -34.258 1.00 55.06 258 LYS A C 1
ATOM 2006 O O . LYS A 1 258 ? 24.621 1.119 -34.630 1.00 55.06 258 LYS A O 1
ATOM 2011 N N . PRO A 1 259 ? 23.165 0.306 -33.095 1.00 54.75 259 PRO A N 1
ATOM 2012 C CA . PRO A 1 259 ? 23.668 1.105 -31.993 1.00 54.75 259 PRO A CA 1
ATOM 2013 C C . PRO A 1 259 ? 25.173 0.869 -31.890 1.00 54.75 259 PRO A C 1
ATOM 2015 O O . PRO A 1 259 ? 25.622 -0.283 -31.913 1.00 54.75 259 PRO A O 1
ATOM 2018 N N . GLY A 1 260 ? 25.971 1.935 -31.833 1.00 55.69 260 GLY A N 1
ATOM 2019 C CA . GLY A 1 260 ? 27.393 1.778 -31.534 1.00 55.69 260 GLY A CA 1
ATOM 2020 C C . GLY A 1 260 ? 27.558 0.966 -30.242 1.00 55.69 260 GLY A C 1
ATOM 2021 O O . GLY A 1 260 ? 26.680 1.001 -29.380 1.00 55.69 260 GLY A O 1
ATOM 2022 N N . GLU A 1 261 ? 28.672 0.247 -30.074 1.00 53.41 261 GLU A N 1
ATOM 2023 C CA . GLU A 1 261 ? 28.929 -0.561 -28.863 1.00 53.41 261 GLU A CA 1
ATOM 2024 C C . GLU A 1 261 ? 28.775 0.243 -27.551 1.00 53.41 261 GLU A C 1
ATOM 2026 O O . GLU A 1 261 ? 28.506 -0.344 -26.502 1.00 53.41 261 GLU A O 1
ATOM 2031 N N . GLU A 1 262 ? 28.889 1.574 -27.636 1.00 54.97 262 GLU A N 1
ATOM 2032 C CA . GLU A 1 262 ? 28.729 2.567 -26.567 1.00 54.97 262 GLU A CA 1
ATOM 2033 C C . GLU A 1 262 ? 27.268 2.869 -26.164 1.00 54.97 262 GLU A C 1
ATOM 2035 O O . GLU A 1 262 ? 27.048 3.551 -25.166 1.00 54.97 262 GLU A O 1
ATOM 2040 N N . GLN A 1 263 ? 26.260 2.390 -26.906 1.00 68.62 263 GLN A N 1
ATOM 2041 C CA . GLN A 1 263 ? 24.842 2.692 -26.641 1.00 68.62 263 GLN A CA 1
ATOM 2042 C C . GLN A 1 263 ? 24.128 1.657 -25.757 1.00 68.62 263 GLN A C 1
ATOM 2044 O O . GLN A 1 263 ? 23.027 1.938 -25.278 1.00 68.62 263 GLN A O 1
ATOM 2049 N N . TRP A 1 264 ? 24.731 0.491 -25.504 1.00 76.56 264 TRP A N 1
ATOM 2050 C CA . TRP A 1 264 ? 24.157 -0.535 -24.626 1.00 76.56 264 TRP A CA 1
ATOM 2051 C C . TRP A 1 264 ? 24.471 -0.245 -23.156 1.00 76.56 264 TRP A C 1
ATOM 2053 O O . TRP A 1 264 ? 25.625 -0.030 -22.792 1.00 76.56 264 TRP A O 1
ATOM 2063 N N . SER A 1 265 ? 23.459 -0.304 -22.284 1.00 73.81 265 SER A N 1
ATOM 2064 C CA . SER A 1 265 ? 23.654 -0.139 -20.833 1.00 73.81 265 SER A CA 1
ATOM 2065 C C . SER A 1 265 ? 24.530 -1.246 -20.230 1.00 73.81 265 SER A C 1
ATOM 2067 O O . SER A 1 265 ? 25.347 -0.989 -19.345 1.00 73.81 265 SER A O 1
ATOM 2069 N N . ILE A 1 266 ? 24.381 -2.472 -20.737 1.00 81.88 266 ILE A N 1
ATOM 2070 C CA . ILE A 1 266 ? 25.229 -3.632 -20.464 1.00 81.88 266 ILE A CA 1
ATOM 2071 C C . ILE A 1 266 ? 25.525 -4.274 -21.815 1.00 81.88 266 ILE A C 1
ATOM 2073 O O . ILE A 1 266 ? 24.612 -4.747 -22.480 1.00 81.88 266 ILE A O 1
ATOM 2077 N N . ASN A 1 267 ? 26.792 -4.300 -22.225 1.00 87.25 267 ASN A N 1
ATOM 2078 C CA . ASN A 1 267 ? 27.181 -4.900 -23.494 1.00 87.25 267 ASN A CA 1
ATOM 2079 C C . ASN A 1 267 ? 27.562 -6.379 -23.307 1.00 87.25 267 ASN A C 1
ATOM 2081 O O . ASN A 1 267 ? 28.590 -6.688 -22.702 1.00 87.25 267 ASN A O 1
ATOM 2085 N N . VAL A 1 268 ? 26.739 -7.290 -23.840 1.00 89.00 268 VAL A N 1
ATOM 2086 C CA . VAL A 1 268 ? 26.980 -8.747 -23.804 1.00 89.00 268 VAL A CA 1
ATOM 2087 C C . VAL A 1 268 ? 27.400 -9.332 -25.159 1.00 89.00 268 VAL A C 1
ATOM 2089 O O . VAL A 1 268 ? 27.503 -10.552 -25.297 1.00 89.00 268 VAL A O 1
ATOM 2092 N N . SER A 1 269 ? 27.714 -8.487 -26.148 1.00 89.44 269 SER A N 1
ATOM 2093 C CA . SER A 1 269 ? 28.070 -8.901 -27.512 1.00 89.44 269 SER A CA 1
ATOM 2094 C C . SER A 1 269 ? 29.240 -9.885 -27.549 1.00 89.44 269 SER A C 1
ATOM 2096 O O . SER A 1 269 ? 29.198 -10.878 -28.274 1.00 89.44 269 SER A O 1
ATOM 2098 N N . TYR A 1 270 ? 30.268 -9.667 -26.718 1.00 90.50 270 TYR A N 1
ATOM 2099 C CA . TYR A 1 270 ? 31.413 -10.579 -26.624 1.00 90.50 270 TYR A CA 1
ATOM 2100 C C . TYR A 1 270 ? 30.993 -12.009 -26.266 1.00 90.50 270 TYR A C 1
ATOM 2102 O O . TYR A 1 270 ? 31.496 -12.950 -26.878 1.00 90.50 270 TYR A O 1
ATOM 2110 N N . LEU A 1 271 ? 30.073 -12.163 -25.303 1.00 91.50 271 LEU A N 1
ATOM 2111 C CA . LEU A 1 271 ? 29.595 -13.466 -24.834 1.00 91.50 271 LEU A CA 1
ATOM 2112 C C . LEU A 1 271 ? 28.780 -14.171 -25.914 1.00 91.50 271 LEU A C 1
ATOM 2114 O O . LEU A 1 271 ? 28.996 -15.354 -26.144 1.00 91.50 271 LEU A O 1
ATOM 2118 N N . ILE A 1 272 ? 27.894 -13.447 -26.601 1.00 92.56 272 ILE A N 1
ATOM 2119 C CA . ILE A 1 272 ? 27.069 -14.001 -27.684 1.00 92.56 272 ILE A CA 1
ATOM 2120 C C . ILE A 1 272 ? 27.965 -14.538 -28.807 1.00 92.56 272 ILE A C 1
ATOM 2122 O O . ILE A 1 272 ? 27.803 -15.682 -29.229 1.00 92.56 272 ILE A O 1
ATOM 2126 N N . ARG A 1 273 ? 28.979 -13.759 -29.212 1.00 89.94 273 ARG A N 1
ATOM 2127 C CA . ARG A 1 273 ? 29.937 -14.126 -30.269 1.00 89.94 273 ARG A CA 1
ATOM 2128 C C . ARG A 1 273 ? 30.865 -15.293 -29.905 1.00 89.94 273 ARG A C 1
ATOM 2130 O O . ARG A 1 273 ? 31.547 -15.793 -30.792 1.00 89.94 273 ARG A O 1
ATOM 2137 N N . GLN A 1 274 ? 30.914 -15.740 -28.643 1.00 94.06 274 GLN A N 1
ATOM 2138 C CA . GLN A 1 274 ? 31.657 -16.959 -28.276 1.00 94.06 274 GLN A CA 1
ATOM 2139 C C . GLN A 1 274 ? 30.959 -18.248 -28.736 1.00 94.06 274 GLN A C 1
ATOM 2141 O O . GLN A 1 274 ? 31.557 -19.320 -28.655 1.00 94.06 274 GLN A O 1
ATOM 2146 N N . PHE A 1 275 ? 29.703 -18.168 -29.184 1.00 93.12 275 PHE A N 1
ATOM 2147 C CA . PHE A 1 275 ? 28.915 -19.329 -29.580 1.00 93.12 275 PHE A CA 1
ATOM 2148 C C . PHE A 1 275 ? 28.541 -19.245 -31.062 1.00 93.12 275 PHE A C 1
ATOM 2150 O O . PHE A 1 275 ? 27.839 -18.325 -31.469 1.00 93.12 275 PHE A O 1
ATOM 2157 N N . ASP A 1 276 ? 28.904 -20.266 -31.846 1.00 91.44 276 ASP A N 1
ATOM 2158 C CA . ASP A 1 276 ? 28.532 -20.366 -33.271 1.00 91.44 276 ASP A CA 1
ATOM 2159 C C . ASP A 1 276 ? 27.003 -20.390 -33.497 1.00 91.44 276 ASP A C 1
ATOM 2161 O O . ASP A 1 276 ? 26.510 -20.063 -34.573 1.00 91.44 276 ASP A O 1
ATOM 2165 N N . SER A 1 277 ? 26.237 -20.805 -32.481 1.00 94.56 277 SER A N 1
ATOM 2166 C CA . SER A 1 277 ? 24.771 -20.863 -32.487 1.00 94.56 277 SER A CA 1
ATOM 2167 C C . SER A 1 277 ? 24.236 -20.512 -31.095 1.00 94.56 277 SER A C 1
ATOM 2169 O O . SER A 1 277 ? 23.836 -21.396 -30.334 1.00 94.56 277 SER A O 1
ATOM 2171 N N . CYS A 1 278 ? 24.245 -19.224 -30.749 1.00 96.00 278 CYS A N 1
ATOM 2172 C CA . CYS A 1 278 ? 23.786 -18.740 -29.446 1.00 96.00 278 CYS A CA 1
ATOM 2173 C C . CYS A 1 278 ? 22.258 -18.871 -29.282 1.00 96.00 278 CYS A C 1
ATOM 2175 O O . CYS A 1 278 ? 21.500 -18.429 -30.145 1.00 96.00 278 CYS A O 1
ATOM 2177 N N . VAL A 1 279 ? 21.818 -19.443 -28.156 1.00 96.69 279 VAL A N 1
ATOM 2178 C CA . VAL A 1 279 ? 20.438 -19.351 -27.653 1.00 96.69 279 VAL A CA 1
ATOM 2179 C C . VAL A 1 279 ? 20.469 -18.424 -26.443 1.00 96.69 279 VAL A C 1
ATOM 2181 O O . VAL A 1 279 ? 21.160 -18.712 -25.464 1.00 96.69 279 VAL A O 1
ATOM 2184 N N . PHE A 1 280 ? 19.756 -17.305 -26.519 1.00 96.50 280 PHE A N 1
ATOM 2185 C CA . PHE A 1 280 ? 19.788 -16.250 -25.512 1.00 96.50 280 PHE A CA 1
ATOM 2186 C C . PHE A 1 280 ? 18.507 -16.254 -24.672 1.00 96.50 280 PHE A C 1
ATOM 2188 O O . PHE A 1 280 ? 17.406 -16.343 -25.209 1.00 96.50 280 PHE A O 1
ATOM 2195 N N . LEU A 1 281 ? 18.640 -16.133 -23.351 1.00 95.88 281 LEU A N 1
ATOM 2196 C CA . LEU A 1 281 ? 17.520 -15.994 -22.419 1.00 95.88 281 LEU A CA 1
ATOM 2197 C C . LEU A 1 281 ? 17.663 -14.674 -21.659 1.00 95.88 281 LEU A C 1
ATOM 2199 O O . LEU A 1 281 ? 18.575 -14.522 -20.849 1.00 95.88 281 LEU A O 1
ATOM 2203 N N . SER A 1 282 ? 16.730 -13.756 -21.890 1.00 94.25 282 SER A N 1
ATOM 2204 C CA . SER A 1 282 ? 16.551 -12.549 -21.089 1.00 94.25 282 SER A CA 1
ATOM 2205 C C . SER A 1 282 ? 15.529 -12.818 -19.980 1.00 94.25 282 SER A C 1
ATOM 2207 O O . SER A 1 282 ? 14.379 -13.173 -20.252 1.00 94.25 282 SER A O 1
ATOM 2209 N N . LEU A 1 283 ? 15.957 -12.675 -18.721 1.00 94.25 283 LEU A N 1
ATOM 2210 C CA . LEU A 1 283 ? 15.099 -12.739 -17.535 1.00 94.25 283 LEU A CA 1
ATOM 2211 C C . LEU A 1 283 ? 14.932 -11.326 -16.966 1.00 94.25 283 LEU A C 1
ATOM 2213 O O . LEU A 1 283 ? 15.889 -10.758 -16.445 1.00 94.25 283 LEU A O 1
ATOM 2217 N N . GLY A 1 284 ? 13.714 -10.789 -17.031 1.00 92.62 284 GLY A N 1
ATOM 2218 C CA . GLY A 1 284 ? 13.432 -9.374 -16.780 1.00 92.62 284 GLY A CA 1
ATOM 2219 C C . GLY A 1 284 ? 13.670 -8.521 -18.024 1.00 92.62 284 GLY A C 1
ATOM 2220 O O . GLY A 1 284 ? 14.392 -7.530 -17.952 1.00 92.62 284 GLY A O 1
ATOM 2221 N N . ALA A 1 285 ? 13.090 -8.936 -19.157 1.00 93.25 285 ALA A N 1
ATOM 2222 C CA . ALA A 1 285 ? 13.335 -8.321 -20.461 1.00 93.25 285 ALA A CA 1
ATOM 2223 C C . ALA A 1 285 ? 12.944 -6.838 -20.540 1.00 93.25 285 ALA A C 1
ATOM 2225 O O . ALA A 1 285 ? 13.489 -6.116 -21.374 1.00 93.25 285 ALA A O 1
ATOM 2226 N N . GLY A 1 286 ? 12.031 -6.364 -19.683 1.00 93.31 286 GLY A N 1
ATOM 2227 C CA . GLY A 1 286 ? 11.671 -4.953 -19.587 1.00 93.31 286 GLY A CA 1
ATOM 2228 C C . GLY A 1 286 ? 11.329 -4.334 -20.946 1.00 93.31 286 GLY A C 1
ATOM 2229 O O . GLY A 1 286 ? 10.482 -4.837 -21.678 1.00 93.31 286 GLY A O 1
ATOM 2230 N N . GLY A 1 287 ? 12.018 -3.244 -21.281 1.00 90.62 287 GLY A N 1
ATOM 2231 C CA . GLY A 1 287 ? 11.915 -2.520 -22.550 1.00 90.62 287 GLY A CA 1
ATOM 2232 C C . GLY A 1 287 ? 12.577 -3.202 -23.753 1.00 90.62 287 GLY A C 1
ATOM 2233 O O . GLY A 1 287 ? 12.574 -2.643 -24.845 1.00 90.62 287 GLY A O 1
ATOM 2234 N N . GLY A 1 288 ? 13.156 -4.393 -23.576 1.00 90.88 288 GLY A N 1
ATOM 2235 C CA . GLY A 1 288 ? 13.658 -5.231 -24.665 1.00 90.88 288 GLY A CA 1
ATOM 2236 C C . GLY A 1 288 ? 15.067 -4.899 -25.157 1.00 90.88 288 GLY A C 1
ATOM 2237 O O . GLY A 1 288 ? 15.473 -5.430 -26.187 1.00 90.88 288 GLY A O 1
ATOM 2238 N N . SER A 1 289 ? 15.837 -4.068 -24.446 1.00 88.69 289 SER A N 1
ATOM 2239 C CA . SER A 1 289 ? 17.222 -3.712 -24.812 1.00 88.69 289 SER A CA 1
ATOM 2240 C C . SER A 1 289 ? 18.102 -4.939 -25.076 1.00 88.69 289 SER A C 1
ATOM 2242 O O . SER A 1 289 ? 18.788 -5.029 -26.089 1.00 88.69 289 SER A O 1
ATOM 2244 N N . ASP A 1 290 ? 18.094 -5.887 -24.148 1.00 90.50 290 ASP A N 1
ATOM 2245 C CA . ASP A 1 290 ? 18.896 -7.107 -24.165 1.00 90.50 290 ASP A CA 1
ATOM 2246 C C . ASP A 1 290 ? 18.375 -8.123 -25.191 1.00 90.50 290 ASP A C 1
ATOM 2248 O O . ASP A 1 290 ? 19.161 -8.853 -25.795 1.00 90.50 290 ASP A O 1
ATOM 2252 N N . VAL A 1 291 ? 17.069 -8.099 -25.478 1.00 92.00 291 VAL A N 1
ATOM 2253 C CA . VAL A 1 291 ? 16.468 -8.848 -26.592 1.00 92.00 291 VAL A CA 1
ATOM 2254 C C . VAL A 1 291 ? 16.968 -8.295 -27.928 1.00 92.00 291 VAL A C 1
ATOM 2256 O O . VAL A 1 291 ? 17.443 -9.058 -28.768 1.00 92.00 291 VAL A O 1
ATOM 2259 N N . LEU A 1 292 ? 16.909 -6.973 -28.114 1.00 89.38 292 LEU A N 1
ATOM 2260 C CA . LEU A 1 292 ? 17.364 -6.311 -29.334 1.00 89.38 292 LEU A CA 1
ATOM 2261 C C . LEU A 1 292 ? 18.861 -6.541 -29.560 1.00 89.38 292 LEU A C 1
ATOM 2263 O O . LEU A 1 292 ? 19.251 -6.921 -30.661 1.00 89.38 292 LEU A O 1
ATOM 2267 N N . GLN A 1 293 ? 19.689 -6.390 -28.521 1.00 89.06 293 GLN A N 1
ATOM 2268 C CA . GLN A 1 293 ? 21.123 -6.658 -28.620 1.00 89.06 293 GLN A CA 1
ATOM 2269 C C . GLN A 1 293 ? 21.405 -8.104 -29.044 1.00 89.06 293 GLN A C 1
ATOM 2271 O O . GLN A 1 293 ? 22.224 -8.326 -29.935 1.00 89.06 293 GLN A O 1
ATOM 2276 N N . ALA A 1 294 ? 20.722 -9.089 -28.451 1.00 92.00 294 ALA A N 1
ATOM 2277 C CA . ALA A 1 294 ? 20.907 -10.491 -28.817 1.00 92.00 294 ALA A CA 1
ATOM 2278 C C . ALA A 1 294 ? 20.598 -10.753 -30.299 1.00 92.00 294 ALA A C 1
ATOM 2280 O O . ALA A 1 294 ? 21.350 -11.462 -30.970 1.00 92.00 294 ALA A O 1
ATOM 2281 N N . LEU A 1 295 ? 19.534 -10.139 -30.823 1.00 90.56 295 LEU A N 1
ATOM 2282 C CA . LEU A 1 295 ? 19.159 -10.246 -32.234 1.00 90.56 295 LEU A CA 1
ATOM 2283 C C . LEU A 1 295 ? 20.175 -9.553 -33.158 1.00 90.56 295 LEU A C 1
ATOM 2285 O O . LEU A 1 295 ? 20.579 -10.144 -34.158 1.00 90.56 295 LEU A O 1
ATOM 2289 N N . VAL A 1 296 ? 20.641 -8.348 -32.804 1.00 87.31 296 VAL A N 1
ATOM 2290 C CA . VAL A 1 296 ? 21.667 -7.601 -33.564 1.00 87.31 296 VAL A CA 1
ATOM 2291 C C . VAL A 1 296 ? 22.984 -8.379 -33.655 1.00 87.31 296 VAL A C 1
ATOM 2293 O O . VAL A 1 296 ? 23.653 -8.356 -34.689 1.00 87.31 296 VAL A O 1
ATOM 2296 N N . GLU A 1 297 ? 23.349 -9.100 -32.595 1.00 89.06 297 GLU A N 1
ATOM 2297 C CA . GLU A 1 297 ? 24.565 -9.919 -32.530 1.00 89.06 297 GLU A CA 1
ATOM 2298 C C . GLU A 1 297 ? 24.414 -11.311 -33.165 1.00 89.06 297 GLU A C 1
ATOM 2300 O O . GLU A 1 297 ? 25.366 -12.092 -33.174 1.00 89.06 297 GLU A O 1
ATOM 2305 N N . GLY A 1 298 ? 23.244 -11.623 -33.731 1.00 89.81 298 GLY A N 1
ATOM 2306 C CA . GLY A 1 298 ? 23.016 -12.858 -34.477 1.00 89.81 298 GLY A CA 1
ATOM 2307 C C . GLY A 1 298 ? 22.723 -14.077 -33.605 1.00 89.81 298 GLY A C 1
ATOM 2308 O O . GLY A 1 298 ? 23.000 -15.202 -34.025 1.00 89.81 298 GLY A O 1
ATOM 2309 N N . ALA A 1 299 ? 22.158 -13.891 -32.405 1.00 94.62 299 ALA A N 1
ATOM 2310 C CA . ALA A 1 299 ? 21.620 -15.012 -31.641 1.00 94.62 299 ALA A CA 1
ATOM 2311 C C . ALA A 1 299 ? 20.571 -15.763 -32.479 1.00 94.62 299 ALA A C 1
ATOM 2313 O O . ALA A 1 299 ? 19.686 -15.165 -33.090 1.00 94.62 299 ALA A O 1
ATOM 2314 N N . ARG A 1 300 ? 20.673 -17.094 -32.506 1.00 95.81 300 ARG A N 1
ATOM 2315 C CA . ARG A 1 300 ? 19.790 -17.959 -33.298 1.00 95.81 300 ARG A CA 1
ATOM 2316 C C . ARG A 1 300 ? 18.366 -17.968 -32.747 1.00 95.81 300 ARG A C 1
ATOM 2318 O O . ARG A 1 300 ? 17.411 -18.060 -33.513 1.00 95.81 300 ARG A O 1
ATOM 2325 N N . GLU A 1 301 ? 18.240 -17.952 -31.427 1.00 96.56 301 GLU A N 1
ATOM 2326 C CA . GLU A 1 301 ? 16.969 -18.014 -30.712 1.00 96.56 301 GLU A CA 1
ATOM 2327 C C . GLU A 1 301 ? 17.050 -17.122 -29.475 1.00 96.56 301 GLU A C 1
ATOM 2329 O O . GLU A 1 301 ? 18.078 -17.096 -28.794 1.00 96.56 301 GLU A O 1
ATOM 2334 N N . VAL A 1 302 ? 15.975 -16.381 -29.201 1.00 95.94 302 VAL A N 1
ATOM 2335 C CA . VAL A 1 302 ? 15.885 -15.459 -28.067 1.00 95.94 302 VAL A CA 1
ATOM 2336 C C . VAL A 1 302 ? 14.597 -15.731 -27.299 1.00 95.94 302 VAL A C 1
ATOM 2338 O O . VAL A 1 302 ? 13.502 -15.644 -27.851 1.00 95.94 302 VAL A O 1
ATOM 2341 N N . HIS A 1 303 ? 14.727 -16.030 -26.011 1.00 96.50 303 HIS A N 1
ATOM 2342 C CA . HIS A 1 303 ? 13.616 -16.136 -25.075 1.00 96.50 303 HIS A CA 1
ATOM 2343 C C . HIS A 1 303 ? 13.607 -14.905 -24.173 1.00 96.50 303 HIS A C 1
ATOM 2345 O O . HIS A 1 303 ? 14.576 -14.647 -23.462 1.00 96.50 303 HIS A O 1
ATOM 2351 N N . ALA A 1 304 ? 12.508 -14.159 -24.183 1.00 95.25 304 ALA A N 1
ATOM 2352 C CA . ALA A 1 304 ? 12.298 -13.015 -23.308 1.00 95.25 304 ALA A CA 1
ATOM 2353 C C . ALA A 1 304 ? 11.255 -13.376 -22.247 1.00 95.25 304 ALA A C 1
ATOM 2355 O O . ALA A 1 304 ? 10.135 -13.765 -22.579 1.00 95.25 304 ALA A O 1
ATOM 2356 N N . VAL A 1 305 ? 11.625 -13.273 -20.972 1.00 95.38 305 VAL A N 1
ATOM 2357 C CA . VAL A 1 305 ? 10.728 -13.529 -19.843 1.00 95.38 305 VAL A CA 1
ATOM 2358 C C . VAL A 1 305 ? 10.576 -12.241 -19.055 1.00 95.38 305 VAL A C 1
ATOM 2360 O O . VAL A 1 305 ? 11.502 -11.813 -18.372 1.00 95.38 305 VAL A O 1
ATOM 2363 N N . GLU A 1 306 ? 9.397 -11.634 -19.122 1.00 94.31 306 GLU A N 1
ATOM 2364 C CA . GLU A 1 306 ? 9.042 -10.459 -18.331 1.00 94.31 306 GLU A CA 1
ATOM 2365 C C . GLU A 1 306 ? 7.891 -10.812 -17.390 1.00 94.31 306 GLU A C 1
ATOM 2367 O O . GLU A 1 306 ? 6.860 -11.343 -17.807 1.00 94.31 306 GLU A O 1
ATOM 2372 N N . ILE A 1 307 ? 8.082 -10.539 -16.100 1.00 94.88 307 ILE A N 1
ATOM 2373 C CA . ILE A 1 307 ? 7.108 -10.884 -15.065 1.00 94.88 307 ILE A CA 1
ATOM 2374 C C . ILE A 1 307 ? 5.945 -9.886 -15.040 1.00 94.88 307 ILE A C 1
ATOM 2376 O O . ILE A 1 307 ? 4.831 -10.234 -14.652 1.00 94.88 307 ILE A O 1
ATOM 2380 N N . ASN A 1 308 ? 6.194 -8.647 -15.459 1.00 95.06 308 ASN A N 1
ATOM 2381 C CA . ASN A 1 308 ? 5.224 -7.576 -15.483 1.00 95.06 308 ASN A CA 1
ATOM 2382 C C . ASN A 1 308 ? 4.273 -7.727 -16.682 1.00 95.06 308 ASN A C 1
ATOM 2384 O O . ASN A 1 308 ? 4.671 -7.507 -17.830 1.00 95.06 308 ASN A O 1
ATOM 2388 N N . PRO A 1 309 ? 2.994 -8.071 -16.453 1.00 93.44 309 PRO A N 1
ATOM 2389 C CA . PRO A 1 309 ? 2.051 -8.287 -17.544 1.00 93.44 309 PRO A CA 1
ATOM 2390 C C . PRO A 1 309 ? 1.777 -7.007 -18.339 1.00 93.44 309 PRO A C 1
ATOM 2392 O O . PRO A 1 309 ? 1.514 -7.080 -19.536 1.00 93.44 309 PRO A O 1
ATOM 2395 N N . HIS A 1 310 ? 1.871 -5.840 -17.700 1.00 94.19 310 HIS A N 1
ATOM 2396 C CA . HIS A 1 310 ? 1.618 -4.570 -18.361 1.00 94.19 310 HIS A CA 1
ATOM 2397 C C . HIS A 1 310 ? 2.757 -4.176 -19.308 1.00 94.19 310 HIS A C 1
ATOM 2399 O O . HIS A 1 310 ? 2.496 -3.692 -20.404 1.00 94.19 310 HIS A O 1
ATOM 2405 N N . ILE A 1 311 ? 4.012 -4.464 -18.945 1.00 94.31 311 ILE A N 1
ATOM 2406 C CA . ILE A 1 311 ? 5.150 -4.293 -19.861 1.00 94.31 311 ILE A CA 1
ATOM 2407 C C . ILE A 1 311 ? 5.010 -5.234 -21.062 1.00 94.31 311 ILE A C 1
ATOM 2409 O O . ILE A 1 311 ? 5.127 -4.778 -22.194 1.00 94.31 311 ILE A O 1
ATOM 2413 N N . ASN A 1 312 ? 4.672 -6.511 -20.840 1.00 92.75 312 ASN A N 1
ATOM 2414 C CA . ASN A 1 312 ? 4.412 -7.453 -21.939 1.00 92.75 312 ASN A CA 1
ATOM 2415 C C . ASN A 1 312 ? 3.328 -6.942 -22.903 1.00 92.75 312 ASN A C 1
ATOM 2417 O O . ASN A 1 312 ? 3.464 -7.073 -24.119 1.00 92.75 312 ASN A O 1
ATOM 2421 N N . TYR A 1 313 ? 2.255 -6.356 -22.364 1.00 92.75 313 TYR A N 1
ATOM 2422 C CA . TYR A 1 313 ? 1.192 -5.760 -23.167 1.00 92.75 313 TYR A CA 1
ATOM 2423 C C . TYR A 1 313 ? 1.713 -4.597 -24.025 1.00 92.75 313 TYR A C 1
ATOM 2425 O O . TYR A 1 313 ? 1.550 -4.639 -25.242 1.00 92.75 313 TYR A O 1
ATOM 2433 N N . MET A 1 314 ? 2.401 -3.619 -23.421 1.00 91.25 314 MET A N 1
ATOM 2434 C CA . MET A 1 314 ? 2.954 -2.465 -24.149 1.00 91.25 314 MET A CA 1
ATOM 2435 C C . MET A 1 314 ? 3.941 -2.893 -25.244 1.00 91.25 314 MET A C 1
ATOM 2437 O O . MET A 1 314 ? 3.878 -2.399 -26.362 1.00 91.25 314 MET A O 1
ATOM 2441 N N . MET A 1 315 ? 4.802 -3.876 -24.962 1.00 87.38 315 MET A N 1
ATOM 2442 C CA . MET A 1 315 ? 5.791 -4.366 -25.930 1.00 87.38 315 MET A CA 1
ATOM 2443 C C . MET A 1 315 ? 5.186 -5.146 -27.110 1.00 87.38 315 MET A C 1
ATOM 2445 O O . MET A 1 315 ? 5.900 -5.449 -28.061 1.00 87.38 315 MET A O 1
ATOM 2449 N N . THR A 1 316 ? 3.898 -5.504 -27.060 1.00 86.69 316 THR A N 1
ATOM 2450 C CA . THR A 1 316 ? 3.224 -6.285 -28.117 1.00 86.69 316 THR A CA 1
ATOM 2451 C C . THR A 1 316 ? 2.094 -5.540 -28.823 1.00 86.69 316 THR A C 1
ATOM 2453 O O . THR A 1 316 ? 1.652 -6.000 -29.874 1.00 86.69 316 THR A O 1
ATOM 2456 N N . HIS A 1 317 ? 1.615 -4.426 -28.265 1.00 82.94 317 HIS A N 1
ATOM 2457 C CA . HIS A 1 317 ? 0.454 -3.681 -28.768 1.00 82.94 317 HIS A CA 1
ATOM 2458 C C . HIS A 1 317 ? 0.760 -2.197 -29.049 1.00 82.94 317 HIS A C 1
ATOM 2460 O O . HIS A 1 317 ? -0.179 -1.427 -29.241 1.00 82.94 317 HIS A O 1
ATOM 2466 N N . ASP A 1 318 ? 2.049 -1.835 -29.111 1.00 67.00 318 ASP A N 1
ATOM 2467 C CA . ASP A 1 318 ? 2.576 -0.464 -29.177 1.00 67.00 318 ASP A CA 1
ATOM 2468 C C . ASP A 1 318 ? 2.145 0.421 -27.984 1.00 67.00 318 ASP A C 1
ATOM 2470 O O . ASP A 1 318 ? 1.387 0.006 -27.100 1.00 67.00 318 ASP A O 1
ATOM 2474 N N . ASP A 1 319 ? 2.702 1.635 -27.902 1.00 59.47 319 ASP A N 1
ATOM 2475 C CA . ASP A 1 319 ? 2.367 2.595 -26.841 1.00 59.47 319 ASP A CA 1
ATOM 2476 C C . ASP A 1 319 ? 0.857 2.925 -26.841 1.00 59.47 319 ASP A C 1
ATOM 2478 O O . ASP A 1 319 ? 0.288 3.135 -27.917 1.00 59.47 319 ASP A O 1
ATOM 2482 N N . PRO A 1 320 ? 0.211 2.998 -25.659 1.00 53.56 320 PRO A N 1
ATOM 2483 C CA . PRO A 1 320 ? -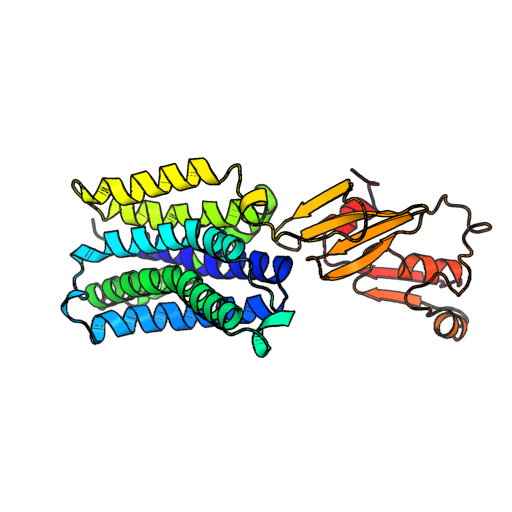1.199 3.369 -25.533 1.00 53.56 320 PRO A CA 1
ATOM 2484 C C . PRO A 1 320 ? -1.525 4.807 -25.959 1.00 53.56 320 PRO A C 1
ATOM 2486 O O . PRO A 1 320 ? -0.649 5.697 -25.847 1.00 53.56 320 PRO A O 1
#

Sequence (320 aa):
MKHREYVIIALISLTLIPLELVWTRIFSAEFFYTFAFLILSLAILGLGLGALSLRLFGKLNNTRFIGVYLALAGLATIVGPILVFKLGLEFSLLFSSWLMRGKLVLTVLILMSAFFFGGMALALLFKEYHKQMSRLYMADLLVAGAGVIVAILAMNMFGTPAASFLIALPILAASLWVCSGKVRMMPAAFVLLLIALCPFAEKLLEADRQERAPVIYKHWDAMSKVKVYDYDGGRGLNIDNVANSPVYAFDGNWADTKPGEEQWSINVSYLIRQFDSCVFLSLGAGGGSDVLQALVEGAREVHAVEINPHINYMMTHDDP

Mean predicted aligned error: 5.18 Å

pLDDT: mean 92.57, std 8.66, range [51.66, 98.75]

Nearest PDB structures (foldseek):
  8jtc-assembly1_A  TM=4.077E-01  e=7.868E-01  Homo sapiens
  8xo9-assembly1_A  TM=5.223E-01  e=2.723E+00  Homo sapiens
  8wll-assembly1_A  TM=3.494E-01  e=3.251E+00  Homo sapiens